Protein AF-A0A3B9X1A8-F1 (afdb_monomer_lite)

Structure (mmCIF, N/CA/C/O backbone):
data_AF-A0A3B9X1A8-F1
#
_entry.id   AF-A0A3B9X1A8-F1
#
loop_
_atom_site.group_PDB
_atom_site.id
_atom_site.type_symbol
_atom_site.label_atom_id
_atom_site.label_alt_id
_atom_site.label_comp_id
_atom_site.label_asym_id
_atom_site.label_entity_id
_atom_site.label_seq_id
_atom_site.pdbx_PDB_ins_code
_atom_site.Cartn_x
_atom_site.Cartn_y
_atom_site.Cartn_z
_atom_site.occupancy
_atom_site.B_iso_or_equiv
_atom_site.auth_seq_id
_atom_site.auth_comp_id
_atom_site.auth_asym_id
_atom_site.auth_atom_id
_atom_site.pdbx_PDB_model_num
ATOM 1 N N . ALA A 1 1 ? 22.011 3.623 -28.921 1.00 46.34 1 ALA A N 1
ATOM 2 C CA . ALA A 1 1 ? 22.257 4.107 -27.545 1.00 46.34 1 ALA A CA 1
ATOM 3 C C . ALA A 1 1 ? 21.838 5.571 -27.455 1.00 46.34 1 ALA A C 1
ATOM 5 O O . ALA A 1 1 ? 22.205 6.332 -28.345 1.00 46.34 1 ALA A O 1
ATOM 6 N N . LYS A 1 2 ? 21.038 5.969 -26.453 1.00 42.31 2 LYS A N 1
ATOM 7 C CA . LYS A 1 2 ? 20.736 7.394 -26.225 1.00 42.31 2 LYS A CA 1
ATOM 8 C C . LYS A 1 2 ? 22.044 8.111 -25.834 1.00 42.31 2 LYS A C 1
ATOM 10 O O . LYS A 1 2 ? 22.737 7.592 -24.961 1.00 42.31 2 LYS A O 1
ATOM 15 N N . PRO A 1 3 ? 22.391 9.246 -26.461 1.00 47.06 3 PRO A N 1
ATOM 16 C CA . PRO A 1 3 ? 23.734 9.830 -26.373 1.00 47.06 3 PRO A CA 1
ATOM 17 C C . PRO A 1 3 ? 24.143 10.367 -24.986 1.00 47.06 3 PRO A C 1
ATOM 19 O O . PRO A 1 3 ? 25.328 10.581 -24.771 1.00 47.06 3 PRO A O 1
ATOM 22 N N . ASP A 1 4 ? 23.217 10.491 -24.026 1.00 66.50 4 ASP A N 1
ATOM 23 C CA . ASP A 1 4 ? 23.469 11.138 -22.722 1.00 66.50 4 ASP A CA 1
ATOM 24 C C . ASP A 1 4 ? 23.331 10.221 -21.489 1.00 66.50 4 ASP A C 1
ATOM 26 O O . ASP A 1 4 ? 23.156 10.694 -20.363 1.00 66.50 4 ASP A O 1
ATOM 30 N N . HIS A 1 5 ? 23.389 8.895 -21.647 1.00 58.78 5 HIS A N 1
ATOM 31 C CA . HIS A 1 5 ? 23.247 7.998 -20.495 1.00 58.78 5 HIS A CA 1
ATOM 32 C C . HIS A 1 5 ? 24.537 7.929 -19.654 1.00 58.78 5 HIS A C 1
ATOM 34 O O . HIS A 1 5 ? 25.489 7.233 -20.011 1.00 58.78 5 HIS A O 1
ATOM 40 N N . LYS A 1 6 ? 24.558 8.604 -18.496 1.00 68.62 6 LYS A N 1
ATOM 41 C CA . LYS A 1 6 ? 25.627 8.456 -17.493 1.00 68.62 6 LYS A CA 1
ATOM 42 C C . LYS A 1 6 ? 25.427 7.171 -16.674 1.00 68.62 6 LYS A C 1
ATOM 44 O O . LYS A 1 6 ? 24.315 6.942 -16.200 1.00 68.62 6 LYS A O 1
ATOM 49 N N . PRO A 1 7 ? 26.464 6.332 -16.496 1.00 65.88 7 PRO A N 1
ATOM 50 C CA . PRO A 1 7 ? 26.371 5.150 -15.643 1.00 65.88 7 PRO A CA 1
ATOM 51 C C . PRO A 1 7 ? 26.196 5.543 -14.167 1.00 65.88 7 PRO A C 1
ATOM 53 O O . PRO A 1 7 ? 26.480 6.677 -13.777 1.00 65.88 7 PRO A O 1
ATOM 56 N N . LEU A 1 8 ? 25.744 4.588 -13.348 1.00 68.31 8 LEU A N 1
ATOM 57 C CA . LEU A 1 8 ? 25.664 4.756 -11.895 1.00 68.31 8 LEU A CA 1
ATOM 58 C C . LEU A 1 8 ? 27.052 5.080 -11.291 1.00 68.31 8 LEU A C 1
ATOM 60 O O . LEU A 1 8 ? 28.069 4.678 -11.867 1.00 68.31 8 LEU A O 1
ATOM 64 N N . PRO A 1 9 ? 27.108 5.776 -10.137 1.00 76.88 9 PRO A N 1
ATOM 65 C CA . PRO A 1 9 ? 28.340 5.981 -9.373 1.00 76.88 9 PRO A CA 1
ATOM 66 C C . PRO A 1 9 ? 29.104 4.676 -9.105 1.00 76.88 9 PRO A C 1
ATOM 68 O O . PRO A 1 9 ? 28.501 3.613 -8.971 1.00 76.88 9 PRO A O 1
ATOM 71 N N . ASP A 1 10 ? 30.434 4.748 -9.056 1.00 67.69 10 ASP A N 1
ATOM 72 C CA . ASP A 1 10 ? 31.325 3.577 -9.003 1.00 67.69 10 ASP A CA 1
ATOM 73 C C . ASP A 1 10 ? 31.106 2.689 -7.773 1.00 67.69 10 ASP A C 1
ATOM 75 O O . ASP A 1 10 ? 31.055 1.465 -7.878 1.00 67.69 10 ASP A O 1
ATOM 79 N N . ASP A 1 11 ? 30.905 3.324 -6.624 1.00 63.91 11 ASP A N 1
ATOM 80 C CA . ASP A 1 11 ? 30.577 2.702 -5.344 1.00 63.91 11 ASP A CA 1
ATOM 81 C C . ASP A 1 11 ? 29.246 1.945 -5.393 1.00 63.91 11 ASP A C 1
ATOM 83 O O . ASP A 1 11 ? 29.121 0.864 -4.824 1.00 63.91 11 ASP A O 1
ATOM 87 N N . ILE A 1 12 ? 28.271 2.476 -6.133 1.00 61.97 12 ILE A N 1
ATOM 88 C CA . ILE A 1 12 ? 26.981 1.828 -6.355 1.00 61.97 12 ILE A CA 1
ATOM 89 C C . ILE A 1 12 ? 27.120 0.683 -7.361 1.00 61.97 12 ILE A C 1
ATOM 91 O O . ILE A 1 12 ? 26.559 -0.384 -7.134 1.00 61.97 12 ILE A O 1
ATOM 95 N N . ARG A 1 13 ? 27.896 0.855 -8.442 1.00 64.12 13 ARG A N 1
ATOM 96 C CA . ARG A 1 13 ? 28.117 -0.180 -9.472 1.00 64.12 13 ARG A CA 1
ATOM 97 C C . ARG A 1 13 ? 28.725 -1.464 -8.911 1.00 64.12 13 ARG A C 1
ATOM 99 O O . ARG A 1 13 ? 28.342 -2.540 -9.355 1.00 64.12 13 ARG A O 1
ATOM 106 N N . GLN A 1 14 ? 29.617 -1.360 -7.928 1.00 65.12 14 GLN A N 1
ATOM 107 C CA . GLN A 1 14 ? 30.249 -2.518 -7.281 1.00 65.12 14 GLN A CA 1
ATOM 108 C C . GLN A 1 14 ? 29.278 -3.384 -6.455 1.00 65.12 14 GLN A C 1
ATOM 110 O O . GLN A 1 14 ? 29.630 -4.504 -6.097 1.00 65.12 14 GLN A O 1
ATOM 115 N N . LEU A 1 15 ? 28.066 -2.895 -6.157 1.00 62.00 15 LEU A N 1
ATOM 116 C CA . LEU A 1 15 ? 27.037 -3.636 -5.412 1.00 62.00 15 LEU A CA 1
ATOM 117 C C . LEU A 1 15 ? 26.181 -4.557 -6.299 1.00 62.00 15 LEU A C 1
ATOM 119 O O . LEU A 1 15 ? 25.337 -5.291 -5.786 1.00 62.00 15 LEU A O 1
ATOM 123 N N . PHE A 1 16 ? 26.368 -4.504 -7.618 1.00 64.56 16 PHE A N 1
ATOM 124 C CA . PHE A 1 16 ? 25.614 -5.272 -8.608 1.00 64.56 16 PHE A CA 1
ATOM 125 C C . PHE A 1 16 ? 26.476 -6.422 -9.169 1.00 64.56 16 PHE A C 1
ATOM 127 O O . PHE A 1 16 ? 27.682 -6.456 -8.915 1.00 64.56 16 PHE A O 1
ATOM 134 N N . PRO A 1 17 ? 25.893 -7.396 -9.901 1.00 67.69 17 PRO A N 1
ATOM 135 C CA . PRO A 1 17 ? 26.648 -8.417 -10.624 1.00 67.69 17 PRO A CA 1
ATOM 136 C C . PRO A 1 17 ? 27.801 -7.800 -11.422 1.00 67.69 17 PRO A C 1
ATOM 138 O O . PRO A 1 17 ? 27.749 -6.631 -11.805 1.00 67.69 17 PRO A O 1
ATOM 141 N N . SER A 1 18 ? 28.828 -8.598 -11.716 1.00 75.88 18 SER A N 1
ATOM 142 C CA . SER A 1 18 ? 30.088 -8.160 -12.342 1.00 75.88 18 SER A CA 1
ATOM 143 C C . SER A 1 18 ? 29.950 -7.501 -13.725 1.00 75.88 18 SER A C 1
ATOM 145 O O . SER A 1 18 ? 30.949 -7.104 -14.317 1.00 75.88 18 SER A O 1
ATOM 147 N N . GLU A 1 19 ? 28.736 -7.408 -14.261 1.00 81.88 19 GLU A N 1
ATOM 148 C CA . GLU A 1 19 ? 28.415 -6.916 -15.591 1.00 81.88 19 GLU A CA 1
ATOM 149 C C . GLU A 1 19 ? 26.968 -6.390 -15.651 1.00 81.88 19 GLU A C 1
ATOM 151 O O . GLU A 1 19 ? 26.077 -6.835 -14.922 1.00 81.88 19 GLU A O 1
ATOM 156 N N . PHE A 1 20 ? 26.748 -5.425 -16.544 1.00 84.88 20 PHE A N 1
ATOM 157 C CA . PHE A 1 20 ? 25.439 -4.873 -16.896 1.00 84.88 20 PHE A CA 1
ATOM 158 C C . PHE A 1 20 ? 25.106 -5.277 -18.335 1.00 84.88 20 PHE A C 1
ATOM 160 O O . PHE A 1 20 ? 26.008 -5.407 -19.164 1.00 84.88 20 PHE A O 1
ATOM 167 N N . GLU A 1 21 ? 23.824 -5.408 -18.650 1.00 87.44 21 GLU A N 1
ATOM 168 C CA . GLU A 1 21 ? 23.334 -5.628 -20.010 1.00 87.44 21 GLU A CA 1
ATOM 169 C C . GLU A 1 21 ? 22.407 -4.494 -20.448 1.00 87.44 21 GLU A C 1
ATOM 171 O O . GLU A 1 21 ? 21.803 -3.800 -19.627 1.00 87.44 21 GLU A O 1
ATOM 176 N N . LEU A 1 22 ? 22.355 -4.244 -21.756 1.00 89.06 22 LEU A N 1
ATOM 177 C CA . LEU A 1 22 ? 21.545 -3.173 -22.321 1.00 89.06 22 LEU A CA 1
ATOM 178 C C . LEU A 1 22 ? 20.151 -3.709 -22.660 1.00 89.06 22 LEU A C 1
ATOM 180 O O . LEU A 1 22 ? 20.018 -4.623 -23.467 1.00 89.06 22 LEU A O 1
ATOM 184 N N . THR A 1 23 ? 19.128 -3.085 -22.093 1.00 87.69 23 THR A N 1
ATOM 185 C CA . THR A 1 23 ? 17.712 -3.289 -22.423 1.00 87.69 23 THR A CA 1
ATOM 186 C C . THR A 1 23 ? 17.193 -2.116 -23.248 1.00 87.69 23 THR A C 1
ATOM 188 O O . THR A 1 23 ? 17.708 -0.995 -23.143 1.00 87.69 23 THR A O 1
ATOM 191 N N . GLU A 1 24 ? 16.179 -2.351 -24.080 1.00 89.56 24 GLU A N 1
ATOM 192 C CA . GLU A 1 24 ? 15.582 -1.292 -24.901 1.00 89.56 24 GLU A CA 1
ATOM 193 C C . GLU A 1 24 ? 14.818 -0.276 -24.039 1.00 89.56 24 GLU A C 1
ATOM 195 O O . GLU A 1 24 ? 14.842 0.929 -24.304 1.00 89.56 24 GLU A O 1
ATOM 200 N N . GLU A 1 25 ? 14.187 -0.759 -22.972 1.00 89.94 25 GLU A N 1
ATOM 201 C CA . GLU A 1 25 ? 13.266 -0.009 -22.127 1.00 89.94 25 GLU A CA 1
ATOM 202 C C . GLU A 1 25 ? 13.994 0.827 -21.070 1.00 89.94 25 GLU A C 1
ATOM 204 O O . GLU A 1 25 ? 13.663 1.998 -20.868 1.00 89.94 25 GLU A O 1
ATOM 209 N N . LEU A 1 26 ? 14.991 0.238 -20.399 1.00 88.44 26 LEU A N 1
ATOM 210 C CA . LEU A 1 26 ? 15.664 0.832 -19.237 1.00 88.44 26 LEU A CA 1
ATOM 211 C C . LEU A 1 26 ? 17.134 1.178 -19.484 1.00 88.44 26 LEU A C 1
ATOM 213 O O . LEU A 1 26 ? 17.759 1.824 -18.643 1.00 88.44 26 LEU A O 1
ATOM 217 N N . GLY A 1 27 ? 17.694 0.803 -20.635 1.00 89.44 27 GLY A N 1
ATOM 218 C CA . GLY A 1 27 ? 19.121 0.949 -20.885 1.00 89.44 27 GLY A CA 1
ATOM 219 C C . GLY A 1 27 ? 19.920 -0.059 -20.063 1.00 89.44 27 GLY A C 1
ATOM 220 O O . GLY A 1 27 ? 19.599 -1.244 -20.054 1.00 89.44 27 GLY A O 1
ATOM 221 N N . TRP A 1 28 ? 20.995 0.389 -19.416 1.00 85.94 28 TRP A N 1
ATOM 222 C CA . TRP A 1 28 ? 21.902 -0.504 -18.694 1.00 85.94 28 TRP A CA 1
ATOM 223 C C . TRP A 1 28 ? 21.282 -0.985 -17.383 1.00 85.94 28 TRP A C 1
ATOM 225 O O . TRP A 1 28 ? 21.134 -0.206 -16.441 1.00 85.94 28 TRP A O 1
ATOM 235 N N . VAL A 1 29 ? 20.982 -2.277 -17.308 1.00 88.75 29 VAL A N 1
ATOM 236 C CA . VAL A 1 29 ? 20.491 -2.947 -16.100 1.00 88.75 29 VAL A CA 1
ATOM 237 C C . VAL A 1 29 ? 21.501 -3.999 -15.637 1.00 88.75 29 VAL A C 1
ATOM 239 O O . VAL A 1 29 ? 22.299 -4.476 -16.446 1.00 88.75 29 VAL A O 1
ATOM 242 N N . PRO A 1 30 ? 21.530 -4.344 -14.340 1.00 88.56 30 PRO A N 1
ATOM 243 C CA . PRO A 1 30 ? 22.366 -5.435 -13.850 1.00 88.56 30 PRO A CA 1
ATOM 244 C C . PRO A 1 30 ? 22.086 -6.725 -14.630 1.00 88.56 30 PRO A C 1
ATOM 246 O O . PRO A 1 30 ? 20.922 -7.055 -14.847 1.00 88.56 30 PRO A O 1
ATOM 249 N N . LYS A 1 31 ? 23.121 -7.461 -15.052 1.00 87.31 31 LYS A N 1
ATOM 250 C CA . LYS A 1 31 ? 22.906 -8.675 -15.851 1.00 87.31 31 LYS A CA 1
ATOM 251 C C . LYS A 1 31 ? 22.020 -9.682 -15.118 1.00 87.31 31 LYS A C 1
ATOM 253 O O . LYS A 1 31 ? 22.226 -9.951 -13.931 1.00 87.31 31 LYS A O 1
ATOM 258 N N . GLY A 1 32 ? 21.059 -10.255 -15.841 1.00 87.38 32 GLY A N 1
ATOM 259 C CA . GLY A 1 32 ? 20.084 -11.195 -15.293 1.00 87.38 32 GLY A CA 1
ATOM 260 C C . GLY A 1 32 ? 18.928 -10.519 -14.554 1.00 87.38 32 GLY A C 1
ATOM 261 O O . GLY A 1 32 ? 18.157 -11.206 -13.885 1.00 87.38 32 GLY A O 1
ATOM 262 N N . TRP A 1 33 ? 18.813 -9.190 -14.629 1.00 91.25 33 TRP A N 1
ATOM 263 C CA . TRP A 1 33 ? 17.616 -8.469 -14.206 1.00 91.25 33 TRP A CA 1
ATOM 264 C C . TRP A 1 33 ? 16.745 -8.186 -15.424 1.00 91.25 33 TRP A C 1
ATOM 266 O O . TRP A 1 33 ? 17.220 -7.709 -16.450 1.00 91.25 33 TRP A O 1
ATOM 276 N N . GLU A 1 34 ? 15.452 -8.443 -15.290 1.00 91.00 34 GLU A N 1
ATOM 277 C CA . GLU A 1 34 ? 14.489 -8.275 -16.370 1.00 91.00 34 GLU A CA 1
ATOM 278 C C . GLU A 1 34 ? 13.831 -6.893 -16.293 1.00 91.00 34 GLU A C 1
ATOM 280 O O . GLU A 1 34 ? 13.382 -6.458 -15.229 1.00 91.00 34 GLU A O 1
ATOM 285 N N . ALA A 1 35 ? 13.751 -6.187 -17.423 1.00 93.62 35 ALA A N 1
ATOM 286 C CA . ALA A 1 35 ? 12.982 -4.954 -17.528 1.00 93.62 35 ALA A CA 1
ATOM 287 C C . ALA A 1 35 ? 11.488 -5.293 -17.636 1.00 93.62 35 ALA A C 1
ATOM 289 O O . ALA A 1 35 ? 10.994 -5.655 -18.700 1.00 93.62 35 ALA A O 1
ATOM 290 N N . MET A 1 36 ? 10.749 -5.157 -16.536 1.00 94.06 36 MET A N 1
ATOM 291 C CA . MET A 1 36 ? 9.328 -5.505 -16.491 1.00 94.06 36 MET A CA 1
ATOM 292 C C . MET A 1 36 ? 8.447 -4.276 -16.261 1.00 94.06 36 MET A C 1
ATOM 294 O O . MET A 1 36 ? 8.760 -3.452 -15.396 1.00 94.06 36 MET A O 1
ATOM 298 N N . PRO A 1 37 ? 7.301 -4.153 -16.952 1.00 96.31 37 PRO A N 1
ATOM 299 C CA . PRO A 1 37 ? 6.346 -3.097 -16.659 1.00 96.31 37 PRO A CA 1
ATOM 300 C C . PRO A 1 37 ? 5.655 -3.346 -15.311 1.00 96.31 37 PRO A C 1
ATOM 302 O O . PRO A 1 37 ? 5.383 -4.489 -14.924 1.00 96.31 37 PRO A O 1
ATOM 305 N N . VAL A 1 38 ? 5.321 -2.269 -14.596 1.00 96.25 38 VAL A N 1
ATOM 306 C CA . VAL A 1 38 ? 4.715 -2.327 -13.252 1.00 96.25 38 VAL A CA 1
ATOM 307 C C . VAL A 1 38 ? 3.441 -3.173 -13.216 1.00 96.25 38 VAL A C 1
ATOM 309 O O . VAL A 1 38 ? 3.237 -3.929 -12.267 1.00 96.25 38 VAL A O 1
ATOM 312 N N . SER A 1 39 ? 2.611 -3.124 -14.257 1.00 95.88 39 SER A N 1
ATOM 313 C CA . SER A 1 39 ? 1.391 -3.942 -14.363 1.00 95.88 39 SER A CA 1
ATOM 314 C C . SER A 1 39 ? 1.648 -5.461 -14.375 1.00 95.88 39 SER A C 1
ATOM 316 O O . SER A 1 39 ? 0.773 -6.261 -14.019 1.00 95.88 39 SER A O 1
ATOM 318 N N . LYS A 1 40 ? 2.854 -5.905 -14.756 1.00 94.56 40 LYS A N 1
ATOM 319 C CA . LYS A 1 40 ? 3.227 -7.328 -14.750 1.00 94.56 40 LYS A CA 1
ATOM 320 C C . LYS A 1 40 ? 3.660 -7.806 -13.371 1.00 94.56 40 LYS A C 1
ATOM 322 O O . LYS A 1 40 ? 3.315 -8.934 -13.025 1.00 94.56 40 LYS A O 1
ATOM 327 N N . ILE A 1 41 ? 4.274 -6.947 -12.562 1.00 93.75 41 ILE A N 1
ATOM 328 C CA . ILE A 1 41 ? 4.759 -7.280 -11.210 1.00 93.75 41 ILE A CA 1
ATOM 329 C C . ILE A 1 41 ? 3.788 -6.932 -10.078 1.00 93.75 41 ILE A C 1
ATOM 331 O O . ILE A 1 41 ? 3.852 -7.526 -9.006 1.00 93.75 41 ILE A O 1
ATOM 335 N N . ILE A 1 42 ? 2.866 -5.999 -10.302 1.00 96.62 42 ILE A N 1
ATOM 336 C CA . ILE A 1 42 ? 1.863 -5.565 -9.325 1.00 96.62 42 ILE A CA 1
ATOM 337 C C . ILE A 1 42 ? 0.488 -5.711 -9.969 1.00 96.62 42 ILE A C 1
ATOM 339 O O . ILE A 1 42 ? 0.306 -5.396 -11.144 1.00 96.62 42 ILE A O 1
ATOM 343 N N . ASP A 1 43 ? -0.488 -6.219 -9.220 1.00 97.38 43 ASP A N 1
ATOM 344 C CA . ASP A 1 43 ? -1.872 -6.260 -9.684 1.00 97.38 43 ASP A CA 1
ATOM 345 C C . ASP A 1 43 ? -2.537 -4.897 -9.442 1.00 97.38 43 ASP A C 1
ATOM 347 O O . ASP A 1 43 ? -2.590 -4.403 -8.310 1.00 97.38 43 ASP A O 1
ATOM 351 N N . ILE A 1 44 ? -2.997 -4.260 -10.520 1.00 98.06 44 ILE A N 1
ATOM 352 C CA . ILE A 1 44 ? -3.538 -2.901 -10.503 1.00 98.06 44 ILE A CA 1
ATOM 353 C C . ILE A 1 44 ? -5.060 -2.948 -10.609 1.00 98.06 44 ILE A C 1
ATOM 355 O O . ILE A 1 44 ? -5.625 -3.386 -11.607 1.00 98.06 44 ILE A O 1
ATOM 359 N N . ASN A 1 45 ? -5.725 -2.390 -9.601 1.00 97.88 45 ASN A N 1
ATOM 360 C CA . ASN A 1 45 ? -7.167 -2.462 -9.385 1.00 97.88 45 ASN A CA 1
ATOM 361 C C . ASN A 1 45 ? -7.691 -3.913 -9.441 1.00 97.88 45 ASN A C 1
ATOM 363 O O . ASN A 1 45 ? -8.588 -4.200 -10.244 1.00 97.88 45 ASN A O 1
ATOM 367 N N . PRO A 1 46 ? -7.160 -4.821 -8.593 1.00 96.94 46 PRO A N 1
ATOM 368 C CA . PRO A 1 46 ? -7.602 -6.210 -8.534 1.00 96.94 46 PRO A CA 1
ATOM 369 C C . PRO A 1 46 ? -9.114 -6.310 -8.327 1.00 96.94 46 PRO A C 1
ATOM 371 O O . PRO A 1 46 ? -9.744 -5.492 -7.645 1.00 96.94 46 PRO A O 1
ATOM 374 N N . LYS A 1 47 ? -9.718 -7.364 -8.879 1.00 95.81 47 LYS A N 1
ATOM 375 C CA . LYS A 1 47 ? -11.138 -7.643 -8.656 1.00 95.81 47 LYS A CA 1
ATOM 376 C C . LYS A 1 47 ? -11.356 -8.097 -7.214 1.00 95.81 47 LYS A C 1
ATOM 378 O O . LYS A 1 47 ? -10.748 -9.057 -6.756 1.00 95.81 47 LYS A O 1
ATOM 383 N N . VAL A 1 48 ? -12.290 -7.444 -6.527 1.00 96.75 48 VAL A N 1
ATOM 384 C CA . VAL A 1 48 ? -12.728 -7.817 -5.176 1.00 96.75 48 VAL A CA 1
ATOM 385 C C . VAL A 1 48 ? -14.250 -7.948 -5.159 1.00 96.75 48 VAL A C 1
ATOM 387 O O . VAL A 1 48 ? -14.982 -7.072 -5.642 1.00 96.75 48 VAL A O 1
ATOM 390 N N . SER A 1 49 ? -14.745 -9.056 -4.608 1.00 96.06 49 SER A N 1
ATOM 391 C CA . SER A 1 49 ? -16.181 -9.268 -4.442 1.00 96.06 49 SER A CA 1
ATOM 392 C C . SER A 1 49 ? -16.695 -8.455 -3.257 1.00 96.06 49 SER A C 1
ATOM 394 O O . SER A 1 49 ? -16.191 -8.572 -2.147 1.00 96.06 49 SER A O 1
ATOM 396 N N . LEU A 1 50 ? -17.687 -7.607 -3.518 1.00 96.81 50 LEU A N 1
ATOM 397 C CA . LEU A 1 50 ? -18.423 -6.855 -2.502 1.00 96.81 50 LEU A CA 1
ATOM 398 C C . LEU A 1 50 ? -19.767 -6.453 -3.130 1.00 96.81 50 LEU A C 1
ATOM 400 O O . LEU A 1 50 ? -19.764 -5.599 -4.032 1.00 96.81 50 LEU A O 1
ATOM 404 N N . PRO A 1 51 ? -20.876 -7.124 -2.773 1.00 97.00 51 PRO A N 1
ATOM 405 C CA . PRO A 1 51 ? -22.201 -6.827 -3.313 1.00 97.00 51 PRO A CA 1
ATOM 406 C C . PRO A 1 51 ? -22.705 -5.445 -2.885 1.00 97.00 51 PRO A C 1
ATOM 408 O O . PRO A 1 51 ? -22.382 -4.962 -1.800 1.00 97.00 51 PRO A O 1
ATOM 411 N N . LYS A 1 52 ? -23.510 -4.791 -3.734 1.00 97.06 52 LYS A N 1
ATOM 412 C CA . LYS A 1 52 ? -24.160 -3.517 -3.377 1.00 97.06 52 LYS A CA 1
ATOM 413 C C . LYS A 1 52 ? -25.061 -3.707 -2.153 1.00 97.06 52 LYS A C 1
ATOM 415 O O . LYS A 1 52 ? -25.724 -4.729 -2.031 1.00 97.06 52 LYS A O 1
ATOM 420 N N . GLY A 1 53 ? -25.085 -2.711 -1.273 1.00 97.19 53 GLY A N 1
ATOM 421 C CA . GLY A 1 53 ? -25.884 -2.716 -0.046 1.00 97.19 53 GLY A CA 1
ATOM 422 C C . GLY A 1 53 ? -25.221 -3.395 1.156 1.00 97.19 53 GLY A C 1
ATOM 423 O O . GLY A 1 53 ? -25.612 -3.107 2.281 1.00 97.19 53 GLY A O 1
ATOM 424 N N . VAL A 1 54 ? -24.187 -4.224 0.958 1.00 97.56 54 VAL A N 1
ATOM 425 C CA . VAL A 1 54 ? -23.445 -4.846 2.068 1.00 97.56 54 VAL A CA 1
ATOM 426 C C . VAL A 1 54 ? -22.698 -3.772 2.854 1.00 97.56 54 VAL A C 1
ATOM 428 O O . VAL A 1 54 ? -21.964 -2.974 2.267 1.00 97.56 54 VAL A O 1
ATOM 431 N N . VAL A 1 55 ? -22.890 -3.742 4.173 1.00 97.88 55 VAL A N 1
ATOM 432 C CA . VAL A 1 55 ? -22.140 -2.860 5.073 1.00 97.88 55 VAL A CA 1
ATOM 433 C C . VAL A 1 55 ? -20.706 -3.367 5.168 1.00 97.88 55 VAL A C 1
ATOM 435 O O . VAL A 1 55 ? -20.472 -4.533 5.471 1.00 97.88 55 VAL A O 1
ATOM 438 N N . ALA A 1 56 ? -19.754 -2.491 4.864 1.00 97.62 56 ALA A N 1
ATOM 439 C CA . ALA A 1 56 ? -18.332 -2.790 4.900 1.00 97.62 56 ALA A CA 1
ATOM 440 C C . ALA A 1 56 ? -17.538 -1.554 5.332 1.00 97.62 56 ALA A C 1
ATOM 442 O O . ALA A 1 56 ? -18.044 -0.426 5.315 1.00 97.62 56 ALA A O 1
ATOM 443 N N . LYS A 1 57 ? -16.271 -1.769 5.687 1.00 98.00 57 LYS A N 1
ATOM 444 C CA . LYS A 1 57 ? -15.342 -0.694 6.035 1.00 98.00 57 LYS A CA 1
ATOM 445 C C . LYS A 1 57 ? -15.060 0.191 4.817 1.00 98.00 57 LYS A C 1
ATOM 447 O O . LYS A 1 57 ? -14.752 -0.298 3.727 1.00 98.00 57 LYS A O 1
ATOM 452 N N . PHE A 1 58 ? -15.162 1.496 5.033 1.00 98.38 58 PHE A N 1
ATOM 453 C CA . PHE A 1 58 ? -15.054 2.550 4.040 1.00 98.38 58 PHE A CA 1
ATOM 454 C C . PHE A 1 58 ? -13.934 3.533 4.389 1.00 98.38 58 PHE A C 1
ATOM 456 O O . PHE A 1 58 ? -13.932 4.110 5.477 1.00 98.38 58 PHE A O 1
ATOM 463 N N . ALA A 1 59 ? -13.025 3.762 3.439 1.00 98.12 59 ALA A N 1
ATOM 464 C CA . ALA A 1 59 ? -11.981 4.782 3.522 1.00 98.12 59 ALA A CA 1
ATOM 465 C C . ALA A 1 59 ? -12.191 5.861 2.445 1.00 98.12 59 ALA A C 1
ATOM 467 O O . ALA A 1 59 ? -12.188 5.577 1.246 1.00 98.12 59 ALA A O 1
ATOM 468 N N . ASP A 1 60 ? -12.364 7.118 2.845 1.00 97.69 60 ASP A N 1
ATOM 469 C CA . ASP A 1 60 ? -12.460 8.237 1.905 1.00 97.69 60 ASP A CA 1
ATOM 470 C C . ASP A 1 60 ? -11.081 8.840 1.577 1.00 97.69 60 ASP A C 1
ATOM 472 O O . ASP A 1 60 ? -10.042 8.408 2.065 1.00 97.69 60 ASP A O 1
ATOM 476 N N . MET A 1 61 ? -11.038 9.877 0.739 1.00 97.25 61 MET A N 1
ATOM 477 C CA . MET A 1 61 ? -9.766 10.483 0.326 1.00 97.25 61 MET A CA 1
ATOM 478 C C . MET A 1 61 ? -9.015 11.214 1.462 1.00 97.25 61 MET A C 1
ATOM 480 O O . MET A 1 61 ? -7.811 11.462 1.332 1.00 97.25 61 MET A O 1
ATOM 484 N N . LYS A 1 62 ? -9.677 11.598 2.566 1.00 96.75 62 LYS A N 1
ATOM 485 C CA . LYS A 1 62 ? -8.975 12.173 3.735 1.00 96.75 62 LYS A CA 1
ATOM 486 C C . LYS A 1 62 ? -8.331 11.085 4.597 1.00 96.75 62 LYS A C 1
ATOM 488 O O . LYS A 1 62 ? -7.382 11.396 5.303 1.00 96.75 62 LYS A O 1
ATOM 493 N N . ALA A 1 63 ? -8.790 9.837 4.484 1.00 96.56 63 ALA A N 1
ATOM 494 C CA . ALA A 1 63 ? -8.223 8.695 5.191 1.00 96.56 63 ALA A CA 1
ATOM 495 C C . ALA A 1 63 ? -6.785 8.355 4.756 1.00 96.56 63 ALA A C 1
ATOM 497 O O . ALA A 1 63 ? -6.044 7.751 5.530 1.00 96.56 63 ALA A O 1
ATOM 498 N N . LEU A 1 64 ? -6.381 8.720 3.527 1.00 97.56 64 LEU A N 1
ATOM 499 C CA . LEU A 1 64 ? -5.020 8.476 3.043 1.00 97.56 64 LEU A CA 1
ATOM 500 C C . LEU A 1 64 ? -4.038 9.545 3.540 1.00 97.56 64 LEU A C 1
ATOM 502 O O . LEU A 1 64 ? -4.241 10.736 3.264 1.00 97.56 64 LEU A O 1
ATOM 506 N N . PRO A 1 65 ? -2.929 9.139 4.179 1.00 95.88 65 PRO A N 1
ATOM 507 C CA . PRO A 1 65 ? -1.943 10.071 4.691 1.00 95.88 65 PRO A CA 1
ATOM 508 C C . PRO A 1 65 ? -0.941 10.512 3.614 1.00 95.88 65 PRO A C 1
ATOM 510 O O . PRO A 1 65 ? -0.676 9.811 2.632 1.00 95.88 65 PRO A O 1
ATOM 513 N N . THR A 1 66 ? -0.322 11.670 3.832 1.00 94.44 66 THR A N 1
ATOM 514 C CA . THR A 1 66 ? 0.834 12.156 3.056 1.00 94.44 66 THR A CA 1
ATOM 515 C C . THR A 1 66 ? 2.169 11.722 3.672 1.00 94.44 66 THR A C 1
ATOM 517 O O . THR A 1 66 ? 3.171 11.638 2.968 1.00 94.44 66 THR A O 1
ATOM 520 N N . THR A 1 67 ? 2.177 11.377 4.964 1.00 90.75 67 THR A N 1
ATOM 521 C CA . THR A 1 67 ? 3.331 10.871 5.722 1.00 90.75 67 THR A CA 1
ATOM 522 C C . THR A 1 67 ? 2.972 9.571 6.447 1.00 90.75 67 THR A C 1
ATOM 524 O O . THR A 1 67 ? 1.863 9.409 6.944 1.00 90.75 67 THR A O 1
ATOM 527 N N . GLY A 1 68 ? 3.888 8.597 6.492 1.00 91.50 68 GLY A N 1
ATOM 528 C CA . GLY A 1 68 ? 3.559 7.243 6.973 1.00 91.50 68 GLY A CA 1
ATOM 529 C C . GLY A 1 68 ? 2.491 6.552 6.105 1.00 91.50 68 GLY A C 1
ATOM 530 O O . GLY A 1 68 ? 2.089 7.102 5.095 1.00 91.50 68 GLY A O 1
ATOM 531 N N . TYR A 1 69 ? 2.032 5.342 6.411 1.00 94.44 69 TYR A N 1
ATOM 532 C CA . TYR A 1 69 ? 1.116 4.595 5.515 1.00 94.44 69 TYR A CA 1
ATOM 533 C C . TYR A 1 69 ? -0.213 4.214 6.173 1.00 94.44 69 TYR A C 1
ATOM 535 O O . TYR A 1 69 ? -1.037 3.530 5.578 1.00 94.44 69 TYR A O 1
ATOM 543 N N . SER A 1 70 ? -0.421 4.677 7.397 1.00 92.25 70 SER A N 1
ATOM 544 C CA . SER A 1 70 ? -1.578 4.373 8.224 1.00 92.25 70 SER A CA 1
ATOM 545 C C . SER A 1 70 ? -2.847 5.023 7.681 1.00 92.25 70 SER A C 1
ATOM 547 O O . SER A 1 70 ? -2.954 6.249 7.679 1.00 92.25 70 SER A O 1
ATOM 549 N N . VAL A 1 71 ? -3.824 4.215 7.271 1.00 93.81 71 VAL A N 1
ATOM 550 C CA . VAL A 1 71 ? -5.161 4.711 6.922 1.00 93.81 71 VAL A CA 1
ATOM 551 C C . VAL A 1 71 ? -5.955 4.956 8.207 1.00 93.81 71 VAL A C 1
ATOM 553 O O . VAL A 1 71 ? -5.996 4.100 9.091 1.00 93.81 71 VAL A O 1
ATOM 556 N N . THR A 1 72 ? -6.578 6.127 8.328 1.00 90.50 72 THR A N 1
ATOM 557 C CA . THR A 1 72 ? -7.324 6.541 9.532 1.00 90.50 72 THR A CA 1
ATOM 558 C C . THR A 1 72 ? -8.729 7.029 9.183 1.00 90.50 72 THR A C 1
ATOM 560 O O . THR A 1 72 ? -9.048 7.251 8.020 1.00 90.50 72 THR A O 1
ATOM 563 N N . GLY A 1 73 ? -9.609 7.172 10.181 1.00 90.50 73 GLY A N 1
ATOM 564 C CA . GLY A 1 73 ? -10.977 7.660 9.949 1.00 90.50 73 GLY A CA 1
ATOM 565 C C . GLY A 1 73 ? -11.847 6.714 9.112 1.00 90.50 73 GLY A C 1
ATOM 566 O O . GLY A 1 73 ? -12.765 7.168 8.430 1.00 90.50 73 GLY A O 1
ATOM 567 N N . VAL A 1 74 ? -11.543 5.414 9.147 1.00 95.00 74 VAL A N 1
ATOM 568 C CA . VAL A 1 74 ? -12.344 4.364 8.509 1.00 95.00 74 VAL A CA 1
ATOM 569 C C . VAL A 1 74 ? -13.684 4.249 9.230 1.00 95.00 74 VAL A C 1
ATOM 571 O O . VAL A 1 74 ? -13.728 4.191 10.457 1.00 95.00 74 VAL A O 1
ATOM 574 N N . ILE A 1 75 ? -14.770 4.197 8.464 1.00 95.62 75 ILE A N 1
ATOM 575 C CA . ILE A 1 75 ? -16.139 4.040 8.976 1.00 95.62 75 ILE A CA 1
ATOM 576 C C . ILE A 1 75 ? -16.797 2.807 8.364 1.00 95.62 75 ILE A C 1
ATOM 578 O O . ILE A 1 75 ? -16.291 2.260 7.391 1.00 95.62 75 ILE A O 1
ATOM 582 N N . GLU A 1 76 ? -17.955 2.399 8.868 1.00 97.12 76 GLU A N 1
ATOM 583 C CA . GLU A 1 76 ? -18.786 1.393 8.205 1.00 97.12 76 GLU A CA 1
ATOM 584 C C . GLU A 1 76 ? -19.882 2.059 7.375 1.00 97.12 76 GLU A C 1
ATOM 586 O O . GLU A 1 76 ? -20.535 3.010 7.809 1.00 97.12 76 GLU A O 1
ATOM 591 N N . LYS A 1 77 ? -20.070 1.581 6.143 1.00 96.69 77 LYS A N 1
ATOM 592 C CA . LYS A 1 77 ? -21.088 2.098 5.227 1.00 96.69 77 LYS A CA 1
ATOM 593 C C . LYS A 1 77 ? -21.547 1.007 4.265 1.00 96.69 77 LYS A C 1
ATOM 595 O O . LYS A 1 77 ? -20.755 0.169 3.843 1.00 96.69 77 LYS A O 1
ATOM 600 N N . ALA A 1 78 ? -22.817 1.047 3.864 1.00 98.00 78 ALA A N 1
ATOM 601 C CA . ALA A 1 78 ? -23.329 0.198 2.791 1.00 98.00 78 ALA A CA 1
ATOM 602 C C . ALA A 1 78 ? -22.610 0.486 1.458 1.00 98.00 78 ALA A C 1
ATOM 604 O O . ALA A 1 78 ? -22.547 1.634 0.992 1.00 98.00 78 ALA A O 1
ATOM 605 N N . TYR A 1 79 ? -22.086 -0.563 0.823 1.00 98.12 79 TYR A N 1
ATOM 606 C CA . TYR A 1 79 ? -21.384 -0.448 -0.447 1.00 98.12 79 TYR A CA 1
ATOM 607 C C . TYR A 1 79 ? -22.313 0.086 -1.540 1.00 98.12 79 TYR A C 1
ATOM 609 O O . TYR A 1 79 ? -23.330 -0.519 -1.882 1.00 98.12 79 TYR A O 1
ATOM 617 N N . SER A 1 80 ? -21.934 1.226 -2.114 1.00 96.31 80 SER A N 1
ATOM 618 C CA . SER A 1 80 ? -22.703 1.945 -3.143 1.00 96.31 80 SER A CA 1
ATOM 619 C C . SER A 1 80 ? -21.876 2.274 -4.392 1.00 96.31 80 SER A C 1
ATOM 621 O O . SER A 1 80 ? -22.395 2.857 -5.340 1.00 96.31 80 SER A O 1
ATOM 623 N N . GLY A 1 81 ? -20.608 1.860 -4.430 1.00 95.38 81 GLY A N 1
ATOM 624 C CA . GLY A 1 81 ? -19.640 2.214 -5.467 1.00 95.38 81 GLY A CA 1
ATOM 625 C C . GLY A 1 81 ? -18.311 2.648 -4.852 1.00 95.38 81 GLY A C 1
ATOM 626 O O . GLY A 1 81 ? -18.232 2.874 -3.647 1.00 95.38 81 GLY A O 1
ATOM 627 N N . GLY A 1 82 ? -17.263 2.732 -5.673 1.00 96.94 82 GLY A N 1
ATOM 628 C CA . GLY A 1 82 ? -15.908 3.043 -5.209 1.00 96.94 82 GLY A CA 1
ATOM 629 C C . GLY A 1 82 ? -14.897 1.938 -5.483 1.00 96.94 82 GLY A C 1
ATOM 630 O O . GLY A 1 82 ? -15.267 0.829 -5.886 1.00 96.94 82 GLY A O 1
ATOM 631 N N . ALA A 1 83 ? -13.621 2.265 -5.269 1.00 98.06 83 ALA A N 1
ATOM 632 C CA . ALA A 1 83 ? -12.538 1.295 -5.347 1.00 98.06 83 ALA A CA 1
ATOM 633 C C . ALA A 1 83 ? -12.696 0.266 -4.228 1.00 98.06 83 ALA A C 1
ATOM 635 O O . ALA A 1 83 ? -13.046 0.623 -3.105 1.00 98.06 83 ALA A O 1
ATOM 636 N N . LYS A 1 84 ? -12.446 -1.003 -4.538 1.00 98.38 84 LYS A N 1
ATOM 637 C CA . LYS A 1 84 ? -12.489 -2.095 -3.568 1.00 98.38 84 LYS A CA 1
ATOM 638 C C . LYS A 1 84 ? -11.075 -2.550 -3.257 1.00 98.38 84 LYS A C 1
ATOM 640 O O . LYS A 1 84 ? -10.187 -2.429 -4.103 1.00 98.38 84 LYS A O 1
ATOM 645 N N . PHE A 1 85 ? -10.889 -3.068 -2.057 1.00 98.19 85 PHE A N 1
ATOM 646 C CA . PHE A 1 85 ? -9.589 -3.506 -1.575 1.00 98.19 85 PHE A CA 1
ATOM 647 C C . PHE A 1 85 ? -9.740 -4.583 -0.501 1.00 98.19 85 PHE A C 1
ATOM 649 O O . PHE A 1 85 ? -10.822 -4.794 0.048 1.00 98.19 85 PHE A O 1
ATOM 656 N N . GLN A 1 86 ? -8.646 -5.277 -0.225 1.00 96.88 86 GLN A N 1
ATOM 657 C CA . GLN A 1 86 ? -8.500 -6.268 0.837 1.00 96.88 86 GLN A CA 1
ATOM 658 C C . GLN A 1 86 ? -7.279 -5.924 1.691 1.00 96.88 86 GLN A C 1
ATOM 660 O O . GLN A 1 86 ? -6.508 -5.018 1.368 1.00 96.88 86 GLN A O 1
ATOM 665 N N . ASN A 1 87 ? -7.123 -6.640 2.801 1.00 94.25 87 ASN A N 1
ATOM 666 C CA . ASN A 1 87 ? -5.985 -6.457 3.689 1.00 94.25 87 ASN A CA 1
ATOM 667 C C . ASN A 1 87 ? -4.657 -6.681 2.938 1.00 94.25 87 ASN A C 1
ATOM 669 O O . ASN A 1 87 ? -4.529 -7.626 2.161 1.00 94.25 87 ASN A O 1
ATOM 673 N N . GLY A 1 88 ? -3.674 -5.813 3.169 1.00 92.81 88 GLY A N 1
ATOM 674 C CA . GLY A 1 88 ? -2.370 -5.820 2.503 1.00 92.81 88 GLY A CA 1
ATOM 675 C C . GLY A 1 88 ? -2.298 -5.045 1.182 1.00 92.81 88 GLY A C 1
ATOM 676 O O . GLY A 1 88 ? -1.195 -4.892 0.652 1.00 92.81 88 GLY A O 1
ATOM 677 N N . ASP A 1 89 ? -3.417 -4.530 0.663 1.00 97.69 89 ASP A N 1
ATOM 678 C CA . ASP A 1 89 ? -3.407 -3.656 -0.515 1.00 97.69 89 ASP A CA 1
ATOM 679 C C . ASP A 1 89 ? -2.796 -2.285 -0.195 1.00 97.69 89 ASP A C 1
ATOM 681 O O . ASP A 1 89 ? -2.952 -1.748 0.904 1.00 97.69 89 ASP A O 1
ATOM 685 N N . VAL A 1 90 ? -2.152 -1.679 -1.191 1.00 98.31 90 VAL A N 1
ATOM 686 C CA . VAL A 1 90 ? -1.710 -0.282 -1.153 1.00 98.31 90 VAL A CA 1
ATOM 687 C C . VAL A 1 90 ? -2.701 0.570 -1.941 1.00 98.31 90 VAL A C 1
ATOM 689 O O . VAL A 1 90 ? -2.996 0.294 -3.101 1.00 98.31 90 VAL A O 1
ATOM 692 N N . LEU A 1 91 ? -3.222 1.620 -1.319 1.00 98.75 91 LEU A N 1
ATOM 693 C CA . LEU A 1 91 ? -4.116 2.593 -1.932 1.00 98.75 91 LEU A CA 1
ATOM 694 C C . LEU A 1 91 ? -3.311 3.820 -2.346 1.00 98.75 91 LEU A C 1
ATOM 696 O O . LEU A 1 91 ? -2.763 4.513 -1.489 1.00 98.75 91 LEU A O 1
ATOM 700 N N . LEU A 1 92 ? -3.280 4.109 -3.643 1.00 98.62 92 LEU A N 1
ATOM 701 C CA . LEU A 1 92 ? -2.671 5.307 -4.217 1.00 98.62 92 LEU A CA 1
ATOM 702 C C . LEU A 1 92 ? -3.764 6.275 -4.685 1.00 98.62 92 LEU A C 1
ATOM 704 O O . LEU A 1 92 ? -4.740 5.869 -5.320 1.00 98.62 92 LEU A O 1
ATOM 708 N N . ALA A 1 93 ? -3.615 7.568 -4.404 1.00 98.31 93 ALA A N 1
ATOM 709 C CA . ALA A 1 93 ? -4.531 8.570 -4.938 1.00 98.31 93 ALA A CA 1
ATOM 710 C C . ALA A 1 93 ? -4.392 8.714 -6.466 1.00 98.31 93 ALA A C 1
ATOM 712 O O . ALA A 1 93 ? -3.299 8.889 -6.988 1.00 98.31 93 ALA A O 1
ATOM 713 N N . ARG A 1 94 ? -5.515 8.706 -7.189 1.00 98.00 94 ARG A N 1
ATOM 714 C CA . ARG A 1 94 ? -5.580 8.849 -8.655 1.00 98.00 94 ARG A CA 1
ATOM 715 C C . ARG A 1 94 ? -5.562 10.300 -9.138 1.00 98.00 94 ARG A C 1
ATOM 717 O O . ARG A 1 94 ? -5.242 10.554 -10.294 1.00 98.00 94 ARG A O 1
ATOM 724 N N . ILE A 1 95 ? -5.993 11.230 -8.290 1.00 97.56 95 ILE A N 1
ATOM 725 C CA . ILE A 1 95 ? -6.435 12.575 -8.682 1.00 97.56 95 ILE A CA 1
ATOM 726 C C . ILE A 1 95 ? -5.530 13.680 -8.122 1.00 97.56 95 ILE A C 1
ATOM 728 O O . ILE A 1 95 ? -5.000 13.549 -7.016 1.00 97.56 95 ILE A O 1
ATOM 732 N N . THR A 1 96 ? -5.394 14.788 -8.848 1.00 95.38 96 THR A N 1
ATOM 733 C CA . THR A 1 96 ? -4.760 16.032 -8.367 1.00 95.38 96 THR A CA 1
ATOM 734 C C . THR A 1 96 ? -5.600 16.714 -7.271 1.00 95.38 96 THR A C 1
ATOM 736 O O . THR A 1 96 ? -6.830 16.656 -7.324 1.00 95.38 96 THR A O 1
ATOM 739 N N . PRO A 1 97 ? -4.983 17.350 -6.253 1.00 94.88 97 PRO A N 1
ATOM 740 C CA . PRO A 1 97 ? -3.554 17.335 -5.909 1.00 94.88 97 PRO A CA 1
ATOM 741 C C . PRO A 1 97 ? -3.179 16.153 -4.998 1.00 94.88 97 PRO A C 1
ATOM 743 O O . PRO A 1 97 ? -2.095 16.098 -4.427 1.00 94.88 97 PRO A O 1
ATOM 746 N N . CYS A 1 98 ? -4.077 15.187 -4.790 1.00 97.44 98 CYS A N 1
ATOM 747 C CA . CYS A 1 98 ? -3.848 14.099 -3.839 1.00 97.44 98 CYS A CA 1
ATOM 748 C C . CYS A 1 98 ? -2.658 13.212 -4.243 1.00 97.44 98 CYS A C 1
ATOM 750 O O . CYS A 1 98 ? -1.848 12.870 -3.379 1.00 97.44 98 CYS A O 1
ATOM 752 N N . LEU A 1 99 ? -2.505 12.898 -5.536 1.00 96.81 99 LEU A N 1
ATOM 753 C CA . LEU A 1 99 ? -1.313 12.203 -6.033 1.00 96.81 99 LEU A CA 1
ATOM 754 C C . LEU A 1 99 ? -0.048 13.060 -5.883 1.00 96.81 99 LEU A C 1
ATOM 756 O O . LEU A 1 99 ? 0.988 12.536 -5.484 1.00 96.81 99 LEU A O 1
ATOM 760 N N . GLU A 1 100 ? -0.120 14.363 -6.169 1.00 95.25 100 GLU A N 1
ATOM 761 C CA . GLU A 1 100 ? 0.988 15.336 -6.051 1.00 95.25 100 GLU A CA 1
ATOM 762 C C . GLU A 1 100 ? 1.464 15.519 -4.604 1.00 95.25 100 GLU A C 1
ATOM 764 O O . GLU A 1 100 ? 2.644 15.754 -4.351 1.00 95.25 100 GLU A O 1
ATOM 769 N N . ASN A 1 101 ? 0.576 15.283 -3.644 1.00 95.75 101 ASN A N 1
ATOM 770 C CA . ASN A 1 101 ? 0.896 15.275 -2.219 1.00 95.75 101 ASN A CA 1
ATOM 771 C C . ASN A 1 101 ? 1.347 13.896 -1.706 1.00 95.75 101 ASN A C 1
ATOM 773 O O . ASN A 1 101 ? 1.671 13.750 -0.530 1.00 95.75 101 ASN A O 1
ATOM 777 N N . GLY A 1 102 ? 1.357 12.868 -2.560 1.00 96.25 102 GLY A N 1
ATOM 778 C CA . GLY A 1 102 ? 1.834 11.527 -2.213 1.00 96.25 102 GLY A CA 1
ATOM 779 C C . GLY A 1 102 ? 0.881 10.744 -1.319 1.00 96.25 102 GLY A C 1
ATOM 780 O O . GLY A 1 102 ? 1.329 9.856 -0.582 1.00 96.25 102 GLY A O 1
ATOM 781 N N . LYS A 1 103 ? -0.423 11.059 -1.375 1.00 98.06 103 LYS A N 1
ATOM 782 C CA . LYS A 1 103 ? -1.442 10.344 -0.604 1.00 98.06 103 LYS A CA 1
ATOM 783 C C . LYS A 1 103 ? -1.435 8.863 -0.954 1.00 98.06 103 LYS A C 1
ATOM 785 O O . LYS A 1 103 ? -1.831 8.470 -2.051 1.00 98.06 103 LYS A O 1
ATOM 790 N N . THR A 1 104 ? -0.970 8.079 0.011 1.00 98.31 104 THR A N 1
ATOM 791 C CA . THR A 1 104 ? -0.741 6.641 -0.109 1.00 98.31 104 THR A CA 1
ATOM 792 C C . THR A 1 104 ? -1.012 6.001 1.241 1.00 98.31 104 THR A C 1
ATOM 794 O O . THR A 1 104 ? -0.518 6.497 2.253 1.00 98.31 104 THR A O 1
ATOM 797 N N . GLY A 1 105 ? -1.760 4.905 1.275 1.00 97.38 105 GLY A N 1
ATOM 798 C CA . GLY A 1 105 ? -2.026 4.167 2.508 1.00 97.38 105 GLY A CA 1
ATOM 799 C C . GLY A 1 105 ? -1.981 2.663 2.297 1.00 97.38 105 GLY A C 1
ATOM 800 O O . GLY A 1 105 ? -2.228 2.188 1.194 1.00 97.38 105 GLY A O 1
ATOM 801 N N . ILE A 1 106 ? -1.662 1.920 3.349 1.00 96.38 106 ILE A N 1
ATOM 802 C CA . ILE A 1 106 ? -1.741 0.459 3.378 1.00 96.38 106 ILE A CA 1
ATOM 803 C C . ILE A 1 106 ? -3.044 0.075 4.070 1.00 96.38 106 ILE A C 1
ATOM 805 O O . ILE A 1 106 ? -3.390 0.617 5.119 1.00 96.38 106 ILE A O 1
ATOM 809 N N . VAL A 1 107 ? -3.769 -0.869 3.480 1.00 95.75 107 VAL A N 1
ATOM 810 C CA . VAL A 1 107 ? -4.960 -1.453 4.088 1.00 95.75 107 VAL A CA 1
ATOM 811 C C . VAL A 1 107 ? -4.514 -2.481 5.121 1.00 95.75 107 VAL A C 1
ATOM 813 O O . VAL A 1 107 ? -4.167 -3.601 4.769 1.00 95.75 107 VAL A O 1
ATOM 816 N N . ASP A 1 108 ? -4.508 -2.093 6.392 1.00 90.06 108 ASP A N 1
ATOM 817 C CA . ASP A 1 108 ? -4.137 -2.945 7.534 1.00 90.06 108 ASP A CA 1
ATOM 818 C C . ASP A 1 108 ? -5.208 -2.938 8.649 1.00 90.06 108 ASP A C 1
ATOM 820 O O . ASP A 1 108 ? -4.943 -3.273 9.804 1.00 90.06 108 ASP A O 1
ATOM 824 N N . PHE A 1 109 ? -6.421 -2.496 8.306 1.00 88.38 109 PHE A N 1
ATOM 825 C CA . PHE A 1 109 ? -7.557 -2.311 9.217 1.00 88.38 109 PHE A CA 1
ATOM 826 C C . PHE A 1 109 ? -8.727 -3.272 8.934 1.00 88.38 109 PHE A C 1
ATOM 828 O O . PHE A 1 109 ? -9.776 -3.181 9.580 1.00 88.38 109 PHE A O 1
ATOM 835 N N . LEU A 1 110 ? -8.589 -4.163 7.948 1.00 90.25 110 LEU A N 1
ATOM 836 C CA . LEU A 1 110 ? -9.561 -5.214 7.630 1.00 90.25 110 LEU A CA 1
ATOM 837 C C . LEU A 1 110 ? -9.165 -6.512 8.339 1.00 90.25 110 LEU A C 1
ATOM 839 O O . LEU A 1 110 ? -7.977 -6.773 8.508 1.00 90.25 110 LEU A O 1
ATOM 843 N N . ASN A 1 111 ? -10.143 -7.332 8.729 1.00 80.62 111 ASN A N 1
ATOM 844 C CA . ASN A 1 111 ? -9.861 -8.614 9.372 1.00 80.62 111 ASN A CA 1
ATOM 845 C C . ASN A 1 111 ? -9.894 -9.752 8.349 1.00 80.62 111 ASN A C 1
ATOM 847 O O . ASN A 1 111 ? -10.805 -9.828 7.523 1.00 80.62 111 ASN A O 1
ATOM 851 N N . GLY A 1 112 ? -8.944 -10.686 8.435 1.00 77.31 112 GLY A N 1
ATOM 852 C CA . GLY A 1 112 ? -8.950 -11.889 7.597 1.00 77.31 112 GLY A CA 1
ATOM 853 C C . GLY A 1 112 ? -9.087 -11.571 6.105 1.00 77.31 112 GLY A C 1
ATOM 854 O O . GLY A 1 112 ? -8.300 -10.809 5.549 1.00 77.31 112 GLY A O 1
ATOM 855 N N . ASN A 1 113 ? -10.111 -12.149 5.473 1.00 82.19 113 ASN A N 1
ATOM 856 C CA . ASN A 1 113 ? -10.404 -11.972 4.047 1.00 82.19 113 ASN A CA 1
ATOM 857 C C . ASN A 1 113 ? -11.543 -10.968 3.782 1.00 82.19 113 ASN A C 1
ATOM 859 O O . ASN A 1 113 ? -12.139 -10.996 2.701 1.00 82.19 113 ASN A O 1
ATOM 863 N N . GLU A 1 114 ? -11.869 -10.102 4.750 1.00 92.00 114 GLU A N 1
ATOM 864 C CA . GLU A 1 114 ? -12.854 -9.031 4.569 1.00 92.00 114 GLU A CA 1
ATOM 865 C C . GLU A 1 114 ? -12.501 -8.151 3.360 1.00 92.00 114 GLU A C 1
ATOM 867 O O . GLU A 1 114 ? -11.339 -7.831 3.094 1.00 92.00 114 GLU A O 1
ATOM 872 N N . ALA A 1 115 ? -13.535 -7.729 2.634 1.00 97.06 115 ALA A N 1
ATOM 873 C CA . ALA A 1 115 ? -13.423 -6.716 1.599 1.00 97.06 115 ALA A CA 1
ATOM 874 C C . ALA A 1 115 ? -13.820 -5.351 2.167 1.00 97.06 115 ALA A C 1
ATOM 876 O O . ALA A 1 115 ? -14.843 -5.214 2.838 1.00 97.06 115 ALA A O 1
ATOM 877 N N . GLY A 1 116 ? -13.029 -4.334 1.847 1.00 98.00 116 GLY A N 1
ATOM 878 C CA . GLY A 1 116 ? -13.355 -2.937 2.087 1.00 98.00 116 GLY A CA 1
ATOM 879 C C . GLY A 1 116 ? -13.566 -2.188 0.778 1.00 98.00 116 GLY A C 1
ATOM 880 O O . GLY A 1 116 ? -13.319 -2.701 -0.321 1.00 98.00 116 GLY A O 1
ATOM 881 N N . PHE A 1 117 ? -14.028 -0.950 0.895 1.00 98.62 117 PHE A N 1
ATOM 882 C CA . PHE A 1 117 ? -14.134 -0.049 -0.244 1.00 98.62 117 PHE A CA 1
ATOM 883 C C . PHE A 1 117 ? -13.777 1.383 0.129 1.00 98.62 117 PHE A C 1
ATOM 885 O O . PHE A 1 117 ? -13.620 1.733 1.294 1.00 98.62 117 PHE A O 1
ATOM 892 N N . GLY A 1 118 ? -13.617 2.237 -0.868 1.00 97.94 118 GLY A N 1
ATOM 893 C CA . GLY A 1 118 ? -13.232 3.614 -0.632 1.00 97.94 118 GLY A CA 1
ATOM 894 C C . GLY A 1 118 ? -13.590 4.544 -1.767 1.00 97.94 118 GLY A C 1
ATOM 895 O O . GLY A 1 118 ? -14.433 4.237 -2.610 1.00 97.94 118 GLY A O 1
ATOM 896 N N . SER A 1 119 ? -12.943 5.703 -1.777 1.00 98.06 119 SER A N 1
ATOM 897 C CA . SER A 1 119 ? -13.089 6.685 -2.849 1.00 98.06 119 SER A CA 1
ATOM 898 C C . SER A 1 119 ? -12.971 6.042 -4.240 1.00 98.06 119 SER A C 1
ATOM 900 O O . SER A 1 119 ? -12.147 5.157 -4.472 1.00 98.06 119 SER A O 1
ATOM 902 N N . THR A 1 120 ? -13.753 6.525 -5.210 1.00 96.69 120 THR A N 1
ATOM 903 C CA . THR A 1 120 ? -13.565 6.179 -6.634 1.00 96.69 120 THR A CA 1
ATOM 904 C C . THR A 1 120 ? -12.223 6.672 -7.176 1.00 96.69 120 THR A C 1
ATOM 906 O O . THR A 1 120 ? -11.784 6.238 -8.235 1.00 96.69 120 THR A O 1
ATOM 909 N N . GLU A 1 121 ? -11.581 7.591 -6.456 1.00 97.75 121 GLU A N 1
ATOM 910 C CA . GLU A 1 121 ? -10.303 8.205 -6.809 1.00 97.75 121 GLU A CA 1
ATOM 911 C C . GLU A 1 121 ? -9.101 7.437 -6.238 1.00 97.75 121 GLU A C 1
ATOM 913 O O . GLU A 1 121 ? -8.004 7.986 -6.162 1.00 97.75 121 GLU A O 1
ATOM 918 N N . PHE A 1 122 ? -9.284 6.188 -5.807 1.00 98.56 122 PHE A N 1
ATOM 919 C CA . PHE A 1 122 ? -8.176 5.304 -5.459 1.00 98.56 122 PHE A CA 1
ATOM 920 C C . PHE A 1 122 ? -7.745 4.442 -6.645 1.00 98.56 122 PHE A C 1
ATOM 922 O O . PHE A 1 122 ? -8.528 4.087 -7.531 1.00 98.56 122 PHE A O 1
ATOM 929 N N . ILE A 1 123 ? -6.465 4.105 -6.644 1.00 98.69 123 ILE A N 1
ATOM 930 C CA . ILE A 1 123 ? -5.878 3.005 -7.393 1.00 98.69 123 ILE A CA 1
ATOM 931 C C . ILE A 1 123 ? -5.461 1.982 -6.345 1.00 98.69 123 ILE A C 1
ATOM 933 O O . ILE A 1 123 ? -4.661 2.296 -5.464 1.00 98.69 123 ILE A O 1
ATOM 937 N N . THR A 1 124 ? -6.040 0.788 -6.411 1.00 98.69 124 THR A N 1
ATOM 938 C CA . THR A 1 124 ? -5.680 -0.313 -5.512 1.00 98.69 124 THR A CA 1
ATOM 939 C C . THR A 1 124 ? -4.502 -1.060 -6.128 1.00 98.69 124 THR A C 1
ATOM 941 O O . THR A 1 124 ? -4.594 -1.491 -7.273 1.00 98.69 124 THR A O 1
ATOM 944 N N . MET A 1 125 ? -3.399 -1.209 -5.404 1.00 98.56 125 MET A N 1
ATOM 945 C CA . MET A 1 125 ? -2.193 -1.907 -5.851 1.00 98.56 125 MET A CA 1
ATOM 946 C C . MET A 1 125 ? -1.955 -3.110 -4.940 1.00 98.56 125 MET A C 1
ATOM 948 O O . MET A 1 125 ? -1.804 -2.948 -3.728 1.00 98.56 125 MET A O 1
ATOM 952 N N . ARG A 1 126 ? -1.930 -4.313 -5.514 1.00 97.69 126 ARG A N 1
ATOM 953 C CA . ARG A 1 126 ? -1.815 -5.570 -4.769 1.00 97.69 126 ARG A CA 1
ATOM 954 C C . ARG A 1 126 ? -0.577 -6.346 -5.172 1.00 97.69 126 ARG A C 1
ATOM 956 O O . ARG A 1 126 ? -0.195 -6.377 -6.342 1.00 97.69 126 ARG A O 1
ATOM 963 N N . LYS A 1 127 ? 0.028 -7.004 -4.186 1.00 94.25 127 LYS A N 1
ATOM 964 C CA . LYS A 1 127 ? 1.179 -7.867 -4.418 1.00 94.25 127 LYS A CA 1
ATOM 965 C C . LYS A 1 127 ? 0.889 -9.063 -5.318 1.00 94.25 127 LYS A C 1
ATOM 967 O O . LYS A 1 127 ? -0.166 -9.684 -5.215 1.00 94.25 127 LYS A O 1
ATOM 972 N N . LYS A 1 128 ? 1.885 -9.398 -6.138 1.00 90.88 128 LYS A N 1
ATOM 973 C CA . LYS A 1 128 ? 2.074 -10.717 -6.757 1.00 90.88 128 LYS A CA 1
ATOM 974 C C . LYS A 1 128 ? 3.197 -11.449 -6.016 1.00 90.88 128 LYS A C 1
ATOM 976 O O . LYS A 1 128 ? 3.885 -10.835 -5.208 1.00 90.88 128 LYS A O 1
ATOM 981 N N . GLU A 1 129 ? 3.353 -12.746 -6.264 1.00 78.38 129 GLU A N 1
ATOM 982 C CA . GLU A 1 129 ? 4.131 -13.664 -5.411 1.00 78.38 129 GLU A CA 1
ATOM 983 C C . GLU A 1 129 ? 5.535 -13.166 -5.024 1.00 78.38 129 GLU A C 1
ATOM 985 O O . GLU A 1 129 ? 5.888 -13.233 -3.850 1.00 78.38 129 GLU A O 1
ATOM 990 N N . SER A 1 130 ? 6.299 -12.593 -5.956 1.00 79.06 130 SER A N 1
ATOM 991 C CA . SER A 1 130 ? 7.688 -12.171 -5.718 1.00 79.06 130 SER A CA 1
ATOM 992 C C . SER A 1 130 ? 7.853 -10.779 -5.088 1.00 79.06 130 SER A C 1
ATOM 994 O O . SER A 1 130 ? 8.952 -10.424 -4.660 1.00 79.06 130 SER A O 1
ATOM 996 N N . ILE A 1 131 ? 6.790 -9.971 -5.004 1.00 89.88 131 ILE A N 1
ATOM 997 C CA . ILE A 1 131 ? 6.859 -8.566 -4.574 1.00 89.88 131 ILE A CA 1
ATOM 998 C C . ILE A 1 131 ? 6.013 -8.353 -3.328 1.00 89.88 131 ILE A C 1
ATOM 1000 O O . ILE A 1 131 ? 4.803 -8.509 -3.359 1.00 89.88 131 ILE A O 1
ATOM 1004 N N . GLU A 1 132 ? 6.613 -7.916 -2.226 1.00 91.50 132 GLU A N 1
ATOM 1005 C CA . GLU A 1 132 ? 5.874 -7.682 -0.981 1.00 91.50 132 GLU A CA 1
ATOM 1006 C C . GLU A 1 132 ? 5.232 -6.286 -0.901 1.00 91.50 132 GLU A C 1
ATOM 1008 O O . GLU A 1 132 ? 5.661 -5.332 -1.552 1.00 91.50 132 GLU A O 1
ATOM 1013 N N . THR A 1 133 ? 4.198 -6.141 -0.063 1.00 93.44 133 THR A N 1
ATOM 1014 C CA . THR A 1 133 ? 3.438 -4.883 0.107 1.00 93.44 133 THR A CA 1
ATOM 1015 C C . THR A 1 133 ? 4.336 -3.688 0.448 1.00 93.44 133 THR A C 1
ATOM 1017 O O . THR A 1 133 ? 4.076 -2.574 -0.005 1.00 93.44 133 THR A O 1
ATOM 1020 N N . SER A 1 134 ? 5.416 -3.904 1.209 1.00 92.56 134 SER A N 1
ATOM 1021 C CA . SER A 1 134 ? 6.382 -2.855 1.560 1.00 92.56 134 SER A CA 1
ATOM 1022 C C . SER A 1 134 ? 7.069 -2.255 0.332 1.00 92.56 134 SER A C 1
ATOM 1024 O O . SER A 1 134 ? 7.241 -1.040 0.258 1.00 92.56 134 SER A O 1
ATOM 1026 N N . PHE A 1 135 ? 7.406 -3.084 -0.659 1.00 94.50 135 PHE A N 1
ATOM 1027 C CA . PHE A 1 135 ? 7.979 -2.634 -1.926 1.00 94.50 135 PHE A CA 1
ATOM 1028 C C . PHE A 1 135 ? 6.993 -1.750 -2.686 1.00 94.50 135 PHE A C 1
ATOM 1030 O O . PHE A 1 135 ? 7.345 -0.655 -3.115 1.00 94.50 135 PHE A O 1
ATOM 1037 N N . ILE A 1 136 ? 5.737 -2.192 -2.783 1.00 96.81 136 ILE A N 1
ATOM 1038 C CA . ILE A 1 136 ? 4.663 -1.455 -3.462 1.00 96.81 136 ILE A CA 1
ATOM 1039 C C . ILE A 1 136 ? 4.427 -0.104 -2.787 1.00 96.81 136 ILE A C 1
ATOM 1041 O O . ILE A 1 136 ? 4.292 0.908 -3.469 1.00 96.81 136 ILE A O 1
ATOM 1045 N N . ALA A 1 137 ? 4.411 -0.070 -1.454 1.00 96.12 137 ALA A N 1
ATOM 1046 C CA . ALA A 1 137 ? 4.230 1.158 -0.690 1.00 96.12 137 ALA A CA 1
ATOM 1047 C C . ALA A 1 137 ? 5.379 2.154 -0.915 1.00 96.12 137 ALA A C 1
ATOM 1049 O O . ALA A 1 137 ? 5.124 3.343 -1.113 1.00 96.12 137 ALA A O 1
ATOM 1050 N N . CYS A 1 138 ? 6.627 1.671 -0.942 1.00 95.38 138 CYS A N 1
ATOM 1051 C CA . CYS A 1 138 ? 7.791 2.485 -1.290 1.00 95.38 138 CYS A CA 1
ATOM 1052 C C . CYS A 1 138 ? 7.706 3.006 -2.731 1.00 95.38 138 CYS A C 1
ATOM 1054 O O . CYS A 1 138 ? 7.860 4.206 -2.945 1.00 95.38 138 CYS A O 1
ATOM 1056 N N . LEU A 1 139 ? 7.395 2.139 -3.700 1.00 96.38 139 LEU A N 1
ATOM 1057 C CA . LEU A 1 139 ? 7.252 2.512 -5.109 1.00 96.38 139 LEU A CA 1
ATOM 1058 C C . LEU A 1 139 ? 6.155 3.562 -5.313 1.00 96.38 139 LEU A C 1
ATOM 1060 O O . LEU A 1 139 ? 6.370 4.558 -5.992 1.00 96.38 139 LEU A O 1
ATOM 1064 N N . ALA A 1 140 ? 4.997 3.389 -4.674 1.00 97.38 140 ALA A N 1
ATOM 1065 C CA . ALA A 1 140 ? 3.875 4.322 -4.759 1.00 97.38 140 ALA A CA 1
ATOM 1066 C C . ALA A 1 140 ? 4.235 5.746 -4.293 1.00 97.38 140 ALA A C 1
ATOM 1068 O O . ALA A 1 140 ? 3.587 6.712 -4.702 1.00 97.38 140 ALA A O 1
ATOM 1069 N N . ARG A 1 141 ? 5.281 5.890 -3.467 1.00 95.62 141 ARG A N 1
ATOM 1070 C CA . ARG A 1 141 ? 5.822 7.182 -3.027 1.00 95.62 141 ARG A CA 1
ATOM 1071 C C . ARG A 1 141 ? 7.117 7.610 -3.696 1.00 95.62 141 ARG A C 1
ATOM 1073 O O . ARG A 1 141 ? 7.516 8.757 -3.484 1.00 95.62 141 ARG A O 1
ATOM 1080 N N . ASP A 1 142 ? 7.723 6.756 -4.510 1.00 96.31 142 ASP A N 1
ATOM 1081 C CA . ASP A 1 142 ? 8.913 7.108 -5.269 1.00 96.31 142 ASP A CA 1
ATOM 1082 C C . ASP A 1 142 ? 8.643 8.323 -6.170 1.00 96.31 142 ASP A C 1
ATOM 1084 O O . ASP A 1 142 ? 7.585 8.459 -6.796 1.00 96.31 142 ASP A O 1
ATOM 1088 N N . ALA A 1 143 ? 9.609 9.239 -6.211 1.00 95.75 143 ALA A N 1
ATOM 1089 C CA . ALA A 1 143 ? 9.460 10.503 -6.915 1.00 95.75 143 ALA A CA 1
ATOM 1090 C C . ALA A 1 143 ? 9.361 10.302 -8.434 1.00 95.75 143 ALA A C 1
ATOM 1092 O O . ALA A 1 143 ? 8.562 10.980 -9.085 1.00 95.75 143 ALA A O 1
ATOM 1093 N N . ASN A 1 144 ? 10.127 9.363 -8.998 1.00 96.31 144 ASN A N 1
ATOM 1094 C CA . ASN A 1 144 ? 10.121 9.094 -10.433 1.00 96.31 144 ASN A CA 1
ATOM 1095 C C . ASN A 1 144 ? 8.832 8.385 -10.847 1.00 96.31 144 ASN A C 1
ATOM 1097 O O . ASN A 1 144 ? 8.205 8.788 -11.828 1.00 96.31 144 ASN A O 1
ATOM 1101 N N . PHE A 1 145 ? 8.392 7.393 -10.071 1.00 97.75 145 PHE A N 1
ATOM 1102 C CA . PHE A 1 145 ? 7.123 6.708 -10.306 1.00 97.75 145 PHE A CA 1
ATOM 1103 C C . PHE A 1 145 ? 5.933 7.670 -10.234 1.00 97.75 145 PHE A C 1
ATOM 1105 O O . PHE A 1 145 ? 5.090 7.707 -11.135 1.00 97.75 145 PHE A O 1
ATOM 1112 N N . ARG A 1 146 ? 5.877 8.519 -9.201 1.00 97.44 146 ARG A N 1
ATOM 1113 C CA . ARG A 1 146 ? 4.810 9.520 -9.071 1.00 97.44 146 ARG A CA 1
ATOM 1114 C C . ARG A 1 146 ? 4.855 10.553 -10.185 1.00 97.44 146 ARG A C 1
ATOM 1116 O O . ARG A 1 146 ? 3.801 10.906 -10.708 1.00 97.44 146 ARG A O 1
ATOM 1123 N N . LYS A 1 147 ? 6.045 11.013 -10.582 1.00 97.75 147 LYS A N 1
ATOM 1124 C CA . LYS A 1 147 ? 6.214 11.925 -11.721 1.00 97.75 147 LYS A CA 1
ATOM 1125 C C . LYS A 1 147 ? 5.675 11.318 -13.011 1.00 97.75 147 LYS A C 1
ATOM 1127 O O . LYS A 1 147 ? 4.919 11.989 -13.709 1.00 97.75 147 LYS A O 1
ATOM 1132 N N . HIS A 1 148 ? 5.989 10.056 -13.283 1.00 97.75 148 HIS A N 1
ATOM 1133 C CA . HIS A 1 148 ? 5.443 9.333 -14.431 1.00 97.75 148 HIS A CA 1
ATOM 1134 C C . HIS A 1 148 ? 3.914 9.232 -14.376 1.00 97.75 148 HIS A C 1
ATOM 1136 O O . HIS A 1 148 ? 3.229 9.539 -15.350 1.00 97.75 148 HIS A O 1
ATOM 1142 N N . CYS A 1 149 ? 3.352 8.891 -13.213 1.00 97.94 149 CYS A N 1
ATOM 1143 C CA . CYS A 1 149 ? 1.901 8.858 -13.031 1.00 97.94 149 CYS A CA 1
ATOM 1144 C C . CYS A 1 149 ? 1.263 10.237 -13.282 1.00 97.94 149 CYS A C 1
ATOM 1146 O O . CYS A 1 149 ? 0.251 10.318 -13.978 1.00 97.94 149 CYS A O 1
ATOM 1148 N N . MET A 1 150 ? 1.864 11.322 -12.776 1.00 97.00 150 MET A N 1
ATOM 1149 C CA . MET A 1 150 ? 1.404 12.700 -13.007 1.00 97.00 150 MET A CA 1
ATOM 1150 C C . MET A 1 150 ? 1.430 13.077 -14.494 1.00 97.00 150 MET A C 1
ATOM 1152 O O . MET A 1 150 ? 0.486 13.687 -14.986 1.00 97.00 150 MET A O 1
ATOM 1156 N N . GLN A 1 151 ? 2.459 12.658 -15.235 1.00 96.69 151 GLN A N 1
ATOM 1157 C CA . GLN A 1 151 ? 2.566 12.904 -16.680 1.00 96.69 151 GLN A CA 1
ATOM 1158 C C . GLN A 1 151 ? 1.475 12.200 -17.498 1.00 96.69 151 GLN A C 1
ATOM 1160 O O . GLN A 1 151 ? 1.145 12.652 -18.590 1.00 96.69 151 GLN A O 1
ATOM 1165 N N . SER A 1 152 ? 0.887 11.123 -16.972 1.00 97.06 152 SER A N 1
ATOM 1166 C CA . SER A 1 152 ? -0.226 10.417 -17.621 1.00 97.06 152 SER A CA 1
ATOM 1167 C C . SER A 1 152 ? -1.602 11.039 -17.370 1.00 97.06 152 SER A C 1
ATOM 1169 O O . SER A 1 152 ? -2.607 10.545 -17.885 1.00 97.06 152 SER A O 1
ATOM 1171 N N . MET A 1 153 ? -1.687 12.061 -16.514 1.00 95.69 153 MET A N 1
ATOM 1172 C CA . MET A 1 153 ? -2.973 12.554 -16.052 1.00 95.69 153 MET A CA 1
ATOM 1173 C C . MET A 1 153 ? -3.745 13.300 -17.141 1.00 95.69 153 MET A C 1
ATOM 1175 O O . MET A 1 153 ? -3.213 14.156 -17.842 1.00 95.69 153 MET A O 1
ATOM 1179 N N . VAL A 1 154 ? -5.050 13.042 -17.210 1.00 95.12 154 VAL A N 1
ATOM 1180 C CA . VAL A 1 154 ? -5.979 13.733 -18.120 1.00 95.12 154 VAL A CA 1
ATOM 1181 C C . VAL A 1 154 ? -7.154 14.326 -17.348 1.00 95.12 154 VAL A C 1
ATOM 1183 O O . VAL A 1 154 ? -7.517 13.840 -16.273 1.00 95.12 154 VAL A O 1
ATOM 1186 N N . GLY A 1 155 ? -7.765 15.375 -17.895 1.00 93.25 155 GLY A N 1
ATOM 1187 C CA . GLY A 1 155 ? -8.899 16.080 -17.293 1.00 93.25 155 GLY A CA 1
ATOM 1188 C C . GLY A 1 155 ? -8.713 17.595 -17.295 1.00 93.25 155 GLY A C 1
ATOM 1189 O O . GLY A 1 155 ? -7.711 18.111 -17.783 1.00 93.25 155 GLY A O 1
ATOM 1190 N N . SER A 1 156 ? -9.695 18.310 -16.749 1.00 87.25 156 SER A N 1
ATOM 1191 C CA . SER A 1 156 ? -9.648 19.765 -16.591 1.00 87.25 156 SER A CA 1
ATOM 1192 C C . SER A 1 156 ? -8.633 20.190 -15.524 1.00 87.25 156 SER A C 1
ATOM 1194 O O . SER A 1 156 ? -8.345 19.427 -14.597 1.00 87.25 156 SER A O 1
ATOM 1196 N N . SER A 1 157 ? -8.144 21.431 -15.617 1.00 82.31 157 SER A N 1
ATOM 1197 C CA . SER A 1 157 ? -7.245 22.031 -14.619 1.00 82.31 157 SER A CA 1
ATOM 1198 C C . SER A 1 157 ? -7.776 21.834 -13.190 1.00 82.31 157 SER A C 1
ATOM 1200 O O . SER A 1 157 ? -8.971 21.993 -12.936 1.00 82.31 157 SER A O 1
ATOM 1202 N N . GLY A 1 158 ? -6.904 21.402 -12.273 1.00 83.44 158 GLY A N 1
ATOM 1203 C CA . GLY A 1 158 ? -7.242 21.093 -10.877 1.00 83.44 158 GLY A CA 1
ATOM 1204 C C . GLY A 1 158 ? -7.984 19.769 -10.645 1.00 83.44 158 GLY A C 1
ATOM 1205 O O . GLY A 1 158 ? -8.176 19.378 -9.495 1.00 83.44 158 GLY A O 1
ATOM 1206 N N . ARG A 1 159 ? -8.389 19.046 -11.701 1.00 92.88 159 ARG A N 1
ATOM 1207 C CA . ARG A 1 159 ? -9.082 17.753 -11.586 1.00 92.88 159 ARG A CA 1
ATOM 1208 C C . ARG A 1 159 ? -8.616 16.733 -12.624 1.00 92.88 159 ARG A C 1
ATOM 1210 O O . ARG A 1 159 ? -9.423 16.133 -13.340 1.00 92.88 159 ARG A O 1
ATOM 1217 N N . GLN A 1 160 ? -7.309 16.512 -12.672 1.00 96.88 160 GLN A N 1
ATOM 1218 C CA . GLN A 1 160 ? -6.699 15.532 -13.565 1.00 96.88 160 GLN A CA 1
ATOM 1219 C C . GLN A 1 160 ? -6.532 14.173 -12.874 1.00 96.88 160 GLN A C 1
ATOM 1221 O O . GLN A 1 160 ? -6.411 14.099 -11.648 1.00 96.88 160 GLN A O 1
ATOM 1226 N N . ARG A 1 161 ? -6.586 13.088 -13.655 1.00 97.50 161 ARG A N 1
ATOM 1227 C CA . ARG A 1 161 ? -6.560 11.704 -13.159 1.00 97.50 161 ARG A CA 1
ATOM 1228 C C . ARG A 1 161 ? -5.589 10.832 -13.925 1.00 97.50 161 ARG A C 1
ATOM 1230 O O . ARG A 1 161 ? -5.625 10.82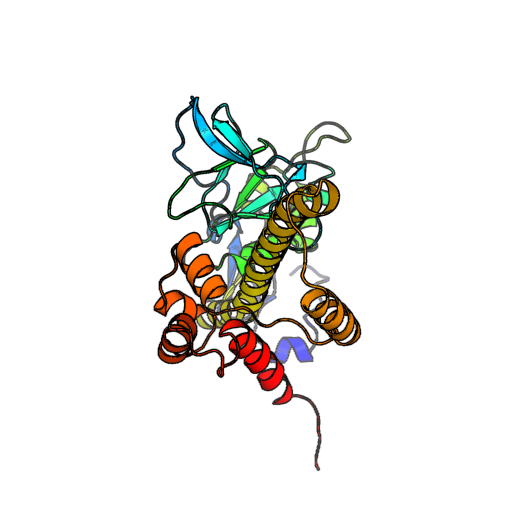3 -15.156 1.00 97.50 161 ARG A O 1
ATOM 1237 N N . VAL A 1 162 ? -4.820 10.039 -13.183 1.00 97.88 162 VAL A N 1
ATOM 1238 C CA . VAL A 1 162 ? -3.936 9.000 -13.729 1.00 97.88 162 VAL A CA 1
ATOM 1239 C C . VAL A 1 162 ? -4.737 8.031 -14.590 1.00 97.88 162 VAL A C 1
ATOM 1241 O O . VAL A 1 162 ? -5.826 7.596 -14.199 1.00 97.88 162 VAL A O 1
ATOM 1244 N N . GLN A 1 163 ? -4.184 7.688 -15.750 1.00 96.81 163 GLN A N 1
ATOM 1245 C CA . GLN A 1 163 ? -4.717 6.654 -16.630 1.00 96.81 163 GLN A CA 1
ATOM 1246 C C . GLN A 1 163 ? -4.023 5.326 -16.344 1.00 96.81 163 GLN A C 1
ATOM 1248 O O . GLN A 1 163 ? -2.799 5.277 -16.312 1.00 96.81 163 GLN A O 1
ATOM 1253 N N . ASN A 1 164 ? -4.781 4.234 -16.191 1.00 95.06 164 ASN A N 1
ATOM 1254 C CA . ASN A 1 164 ? -4.205 2.925 -15.845 1.00 95.06 164 ASN A CA 1
ATOM 1255 C C . ASN A 1 164 ? -3.122 2.452 -16.834 1.00 95.06 164 ASN A C 1
ATOM 1257 O O . ASN A 1 164 ? -2.189 1.774 -16.420 1.00 95.06 164 ASN A O 1
ATOM 1261 N N . ALA A 1 165 ? -3.201 2.853 -18.106 1.00 96.75 165 ALA A N 1
ATOM 1262 C CA . ALA A 1 165 ? -2.191 2.529 -19.115 1.00 96.75 165 ALA A CA 1
ATOM 1263 C C . ALA A 1 165 ? -0.774 3.022 -18.749 1.00 96.75 165 ALA A C 1
ATOM 1265 O O . ALA A 1 165 ? 0.211 2.504 -19.267 1.00 96.75 165 ALA A O 1
ATOM 1266 N N . CYS A 1 166 ? -0.629 3.990 -17.831 1.00 97.31 166 CYS A N 1
ATOM 1267 C CA . CYS A 1 166 ? 0.691 4.439 -17.390 1.00 97.31 166 CYS A CA 1
ATOM 1268 C C . CYS A 1 166 ? 1.486 3.336 -16.676 1.00 97.31 166 CYS A C 1
ATOM 1270 O O . CYS A 1 166 ? 2.714 3.373 -16.708 1.00 97.31 166 CYS A O 1
ATOM 1272 N N . PHE A 1 167 ? 0.814 2.362 -16.050 1.00 97.88 167 PHE A N 1
ATOM 1273 C CA . PHE A 1 167 ? 1.468 1.259 -15.338 1.00 97.88 167 PHE A CA 1
ATOM 1274 C C . PHE A 1 167 ? 2.056 0.208 -16.288 1.00 97.88 167 PHE A C 1
ATOM 1276 O O . PHE A 1 167 ? 3.000 -0.479 -15.909 1.00 97.88 167 PHE A O 1
ATOM 1283 N N . ASP A 1 168 ? 1.547 0.118 -17.520 1.00 97.56 168 ASP A N 1
ATOM 1284 C CA . ASP A 1 168 ? 2.147 -0.682 -18.596 1.00 97.56 168 ASP A CA 1
ATOM 1285 C C . ASP A 1 168 ? 3.368 0.016 -19.220 1.00 97.56 168 ASP A C 1
ATOM 1287 O O . ASP A 1 168 ? 4.220 -0.628 -19.822 1.00 97.56 168 ASP A O 1
ATOM 1291 N N . ALA A 1 169 ? 3.462 1.340 -19.063 1.00 96.44 169 ALA A N 1
ATOM 1292 C CA . ALA A 1 169 ? 4.525 2.169 -19.629 1.00 96.44 169 ALA A CA 1
ATOM 1293 C C . ALA A 1 169 ? 5.654 2.504 -18.637 1.00 96.44 169 ALA A C 1
ATOM 1295 O O . ALA A 1 169 ? 6.632 3.139 -19.027 1.00 96.44 169 ALA A O 1
ATOM 1296 N N . TYR A 1 170 ? 5.525 2.126 -17.360 1.00 97.00 170 TYR A N 1
ATOM 1297 C CA . TYR A 1 170 ? 6.587 2.299 -16.367 1.00 97.00 170 TYR A CA 1
ATOM 1298 C C . TYR A 1 170 ? 7.315 0.978 -16.152 1.00 97.00 170 TYR A C 1
ATOM 1300 O O . TYR A 1 170 ? 6.765 0.061 -15.538 1.00 97.00 170 TYR A O 1
ATOM 1308 N N . TYR A 1 171 ? 8.544 0.894 -16.651 1.00 95.69 171 TYR A N 1
ATOM 1309 C CA . TYR A 1 171 ? 9.390 -0.286 -16.526 1.00 95.69 171 TYR A CA 1
ATOM 1310 C C . TYR A 1 171 ? 10.269 -0.191 -15.286 1.00 95.69 171 TYR A C 1
ATOM 1312 O O . TYR A 1 171 ? 10.715 0.890 -14.901 1.00 95.69 171 TYR A O 1
ATOM 1320 N N . MET A 1 172 ? 10.519 -1.338 -14.668 1.00 92.94 172 MET A N 1
ATOM 1321 C CA . MET A 1 172 ? 11.407 -1.484 -13.525 1.00 92.94 172 MET A CA 1
ATOM 1322 C C . MET A 1 172 ? 12.370 -2.643 -13.764 1.00 92.94 172 MET A C 1
ATOM 1324 O O . MET A 1 172 ? 11.955 -3.656 -14.330 1.00 92.94 172 MET A O 1
ATOM 1328 N N . PRO A 1 173 ? 13.634 -2.521 -13.333 1.00 92.00 173 PRO A N 1
ATOM 1329 C CA . PRO A 1 173 ? 14.562 -3.632 -13.386 1.00 92.00 173 PRO A CA 1
ATOM 1330 C C . PRO A 1 173 ? 14.241 -4.566 -12.215 1.00 92.00 173 PRO A C 1
ATOM 1332 O O . PRO A 1 173 ? 14.316 -4.169 -11.049 1.00 92.00 173 PRO A O 1
ATOM 1335 N N . ILE A 1 174 ? 13.849 -5.798 -12.522 1.00 91.25 174 ILE A N 1
ATOM 1336 C CA . ILE A 1 174 ? 13.461 -6.805 -11.536 1.00 91.25 174 ILE A CA 1
ATOM 1337 C C . ILE A 1 174 ? 14.551 -7.870 -11.468 1.00 91.25 174 ILE A C 1
ATOM 1339 O O . ILE A 1 174 ? 14.897 -8.439 -12.502 1.00 91.25 174 ILE A O 1
ATOM 1343 N N . PRO A 1 175 ? 15.111 -8.156 -10.279 1.00 89.19 175 PRO A N 1
ATOM 1344 C CA . PRO A 1 175 ? 16.103 -9.212 -10.137 1.00 89.19 175 PRO A CA 1
ATOM 1345 C C . PRO A 1 175 ? 15.557 -10.558 -10.620 1.00 89.19 175 PRO A C 1
ATOM 1347 O O . PRO A 1 175 ? 14.476 -10.961 -10.198 1.00 89.19 175 PRO A O 1
ATOM 1350 N N . GLY A 1 176 ? 16.329 -11.291 -11.428 1.00 82.00 176 GLY A N 1
ATOM 1351 C CA . GLY A 1 176 ? 15.970 -12.657 -11.833 1.00 82.00 176 GLY A CA 1
ATOM 1352 C C . GLY A 1 176 ? 16.001 -13.678 -10.686 1.00 82.00 176 GLY A C 1
ATOM 1353 O O . GLY A 1 176 ? 15.454 -14.768 -10.817 1.00 82.00 176 GLY A O 1
ATOM 1354 N N . SER A 1 177 ? 16.619 -13.332 -9.550 1.00 81.31 177 SER A N 1
ATOM 1355 C CA . SER A 1 177 ? 16.584 -14.117 -8.310 1.00 81.31 177 SER A CA 1
ATOM 1356 C C . SER A 1 177 ? 15.686 -13.452 -7.268 1.00 81.31 177 SER A C 1
ATOM 1358 O O . SER A 1 177 ? 15.844 -12.269 -6.956 1.00 81.31 177 SER A O 1
ATOM 1360 N N . GLU A 1 178 ? 14.801 -14.236 -6.649 1.00 82.50 178 GLU A N 1
ATOM 1361 C CA . GLU A 1 178 ? 13.940 -13.771 -5.555 1.00 82.50 178 GLU A CA 1
ATOM 1362 C C . GLU A 1 178 ? 14.723 -13.381 -4.293 1.00 82.50 178 GLU A C 1
ATOM 1364 O O . GLU A 1 178 ? 14.192 -12.677 -3.436 1.00 82.50 178 GLU A O 1
ATOM 1369 N N . GLU A 1 179 ? 15.986 -13.794 -4.155 1.00 81.44 179 GLU A N 1
ATOM 1370 C CA . GLU A 1 179 ? 16.789 -13.546 -2.952 1.00 81.44 179 GLU A CA 1
ATOM 1371 C C . GLU A 1 179 ? 16.910 -12.059 -2.619 1.00 81.44 179 GLU A C 1
ATOM 1373 O O . GLU A 1 179 ? 16.725 -11.668 -1.465 1.00 81.44 179 GLU A O 1
ATOM 1378 N N . ILE A 1 180 ? 17.155 -11.216 -3.626 1.00 84.38 180 ILE A N 1
ATOM 1379 C CA . ILE A 1 180 ? 17.302 -9.766 -3.443 1.00 84.38 180 ILE A CA 1
ATOM 1380 C C . ILE A 1 180 ? 15.973 -9.143 -3.001 1.00 84.38 180 ILE A C 1
ATOM 1382 O O . ILE A 1 180 ? 15.945 -8.314 -2.089 1.00 84.38 180 ILE A O 1
ATOM 1386 N N . LEU A 1 181 ? 14.859 -9.577 -3.596 1.00 86.25 181 LEU A N 1
ATOM 1387 C CA . LEU A 1 181 ? 13.518 -9.120 -3.225 1.00 86.25 181 LEU A CA 1
ATOM 1388 C C . LEU A 1 181 ? 13.150 -9.577 -1.806 1.00 86.25 181 LEU A C 1
ATOM 1390 O O . LEU A 1 181 ? 12.604 -8.794 -1.025 1.00 86.25 181 LEU A O 1
ATOM 1394 N N . MET A 1 182 ? 13.520 -10.803 -1.427 1.00 82.50 182 MET A N 1
ATOM 1395 C CA . MET A 1 182 ? 13.360 -11.313 -0.064 1.00 82.50 182 MET A CA 1
ATOM 1396 C C . MET A 1 182 ? 14.208 -10.534 0.947 1.00 82.50 182 MET A C 1
ATOM 1398 O O . MET A 1 182 ? 13.717 -10.211 2.029 1.00 82.50 182 MET A O 1
ATOM 1402 N N . LEU A 1 183 ? 15.458 -10.204 0.610 1.00 82.81 183 LEU A N 1
ATOM 1403 C CA . LEU A 1 183 ? 16.344 -9.375 1.433 1.00 82.81 183 LEU A CA 1
ATOM 1404 C C . LEU A 1 183 ? 15.754 -7.977 1.635 1.00 82.81 183 LEU A C 1
ATOM 1406 O O . LEU A 1 183 ? 15.618 -7.533 2.775 1.00 82.81 183 LEU A O 1
ATOM 1410 N N . PHE A 1 184 ? 15.325 -7.319 0.555 1.00 86.94 184 PHE A N 1
ATOM 1411 C CA . PHE A 1 184 ? 14.639 -6.028 0.624 1.00 86.94 184 PHE A CA 1
ATOM 1412 C C . PHE A 1 184 ? 13.386 -6.105 1.504 1.00 86.94 184 PHE A C 1
ATOM 1414 O O . PHE A 1 184 ? 13.166 -5.260 2.378 1.00 86.94 184 PHE A O 1
ATOM 1421 N N . SER A 1 185 ? 12.567 -7.137 1.296 1.00 86.31 185 SER A N 1
ATOM 1422 C CA . SER A 1 185 ? 11.358 -7.362 2.079 1.00 86.31 185 SER A CA 1
ATOM 1423 C C . SER A 1 185 ? 11.694 -7.499 3.559 1.00 86.31 185 SER A C 1
ATOM 1425 O O . SER A 1 185 ? 11.174 -6.736 4.364 1.00 86.31 185 SER A O 1
ATOM 1427 N N . LYS A 1 186 ? 12.660 -8.352 3.913 1.00 79.06 186 LYS A N 1
ATOM 1428 C CA . LYS A 1 186 ? 13.138 -8.537 5.290 1.00 79.06 186 LYS A CA 1
ATOM 1429 C C . LYS A 1 186 ? 13.647 -7.236 5.921 1.00 79.06 186 LYS A C 1
ATOM 1431 O O . LYS A 1 186 ? 13.441 -7.008 7.111 1.00 79.06 186 LYS A O 1
ATOM 1436 N N . MET A 1 187 ? 14.323 -6.384 5.150 1.00 80.00 187 MET A N 1
ATOM 1437 C CA . MET A 1 187 ? 14.829 -5.095 5.638 1.00 80.00 187 MET A CA 1
ATOM 1438 C C . MET A 1 187 ? 13.707 -4.086 5.904 1.00 80.00 187 MET A C 1
ATOM 1440 O O . MET A 1 187 ? 13.821 -3.245 6.796 1.00 80.00 187 MET A O 1
ATOM 1444 N N . THR A 1 188 ? 12.628 -4.143 5.127 1.00 85.75 188 THR A N 1
ATOM 1445 C CA . THR A 1 188 ? 11.559 -3.139 5.171 1.00 85.75 188 THR A CA 1
ATOM 1446 C C . THR A 1 188 ? 10.381 -3.562 6.041 1.00 85.75 188 THR A C 1
ATOM 1448 O O . THR A 1 188 ? 9.827 -2.727 6.758 1.00 85.75 188 THR A O 1
ATOM 1451 N N . SER A 1 189 ? 10.021 -4.843 6.038 1.00 79.00 189 SER A N 1
ATOM 1452 C CA . SER A 1 189 ? 8.840 -5.408 6.697 1.00 79.00 189 SER A CA 1
ATOM 1453 C C . SER A 1 189 ? 8.778 -5.081 8.188 1.00 79.00 189 SER A C 1
ATOM 1455 O O . SER A 1 189 ? 7.720 -4.692 8.679 1.00 79.00 189 SER A O 1
ATOM 1457 N N . ALA A 1 190 ? 9.908 -5.132 8.900 1.00 77.00 190 ALA A N 1
ATOM 1458 C CA . ALA A 1 190 ? 9.974 -4.781 10.319 1.00 77.00 190 ALA A CA 1
ATOM 1459 C C . ALA A 1 190 ? 9.555 -3.324 10.594 1.00 77.00 190 ALA A C 1
ATOM 1461 O O . ALA A 1 190 ? 8.867 -3.055 11.580 1.00 77.00 190 ALA A O 1
ATOM 1462 N N . ASN A 1 191 ? 9.921 -2.388 9.711 1.00 83.25 191 ASN A N 1
ATOM 1463 C CA . ASN A 1 191 ? 9.553 -0.977 9.850 1.00 83.25 191 ASN A CA 1
ATOM 1464 C C . ASN A 1 191 ? 8.065 -0.761 9.566 1.00 83.25 191 ASN A C 1
ATOM 1466 O O . ASN A 1 191 ? 7.388 -0.093 10.344 1.00 83.25 191 ASN A O 1
ATOM 1470 N N . PHE A 1 192 ? 7.541 -1.368 8.499 1.00 85.44 192 PHE A N 1
ATOM 1471 C CA . PHE A 1 192 ? 6.112 -1.297 8.178 1.00 85.44 192 PHE A CA 1
ATOM 1472 C C . PHE A 1 192 ? 5.251 -1.925 9.275 1.00 85.44 192 PHE A C 1
ATOM 1474 O O . PHE A 1 192 ? 4.253 -1.340 9.686 1.00 85.44 192 PHE A O 1
ATOM 1481 N N . LEU A 1 193 ? 5.678 -3.064 9.819 1.00 79.50 193 LEU A N 1
ATOM 1482 C CA . LEU A 1 193 ? 5.002 -3.690 10.944 1.00 79.50 193 LEU A CA 1
ATOM 1483 C C . LEU A 1 193 ? 5.031 -2.788 12.183 1.00 79.50 193 LEU A C 1
ATOM 1485 O O . LEU A 1 193 ? 3.992 -2.569 12.803 1.00 79.50 193 LEU A O 1
ATOM 1489 N N . LYS A 1 194 ? 6.186 -2.197 12.513 1.00 80.50 194 LYS A N 1
ATOM 1490 C CA . LYS A 1 194 ? 6.292 -1.236 13.620 1.00 80.50 194 LYS A CA 1
ATOM 1491 C C . LYS A 1 194 ? 5.352 -0.041 13.439 1.00 80.50 194 LYS A C 1
ATOM 1493 O O . LYS A 1 194 ? 4.757 0.413 14.409 1.00 80.50 194 LYS A O 1
ATOM 1498 N N . MET A 1 195 ? 5.158 0.437 12.211 1.00 82.69 195 MET A N 1
ATOM 1499 C CA . MET A 1 195 ? 4.186 1.496 11.927 1.00 82.69 195 MET A CA 1
ATOM 1500 C C . MET A 1 195 ? 2.742 1.061 12.210 1.00 82.69 195 MET A C 1
ATOM 1502 O O . MET A 1 195 ? 2.013 1.805 12.867 1.00 82.69 195 MET A O 1
ATOM 1506 N N . SER A 1 196 ? 2.336 -0.130 11.759 1.00 79.81 196 SER A N 1
ATOM 1507 C CA . SER A 1 196 ? 1.000 -0.679 12.040 1.00 79.81 196 SER A CA 1
ATOM 1508 C C . SER A 1 196 ? 0.766 -0.887 13.538 1.00 79.81 196 SER A C 1
ATOM 1510 O O . SER A 1 196 ? -0.309 -0.573 14.044 1.00 79.81 196 SER A O 1
ATOM 1512 N N . ILE A 1 197 ? 1.786 -1.343 14.268 1.00 75.06 197 ILE A N 1
ATOM 1513 C CA . ILE A 1 197 ? 1.740 -1.495 15.729 1.00 75.06 197 ILE A CA 1
ATOM 1514 C C . ILE A 1 197 ? 1.541 -0.147 16.411 1.00 75.06 197 ILE A C 1
ATOM 1516 O O . ILE A 1 197 ? 0.575 0.029 17.149 1.00 75.06 197 ILE A O 1
ATOM 1520 N N . ASN A 1 198 ? 2.408 0.823 16.116 1.00 80.69 198 ASN A N 1
ATOM 1521 C CA . ASN A 1 198 ? 2.343 2.145 16.733 1.00 80.69 198 ASN A CA 1
ATOM 1522 C C . ASN A 1 198 ? 0.995 2.827 16.458 1.00 80.69 198 ASN A C 1
ATOM 1524 O O . ASN A 1 198 ? 0.472 3.542 17.312 1.00 80.69 198 ASN A O 1
ATOM 1528 N N . ARG A 1 199 ? 0.408 2.595 15.275 1.00 81.00 199 ARG A N 1
ATOM 1529 C CA . ARG A 1 199 ? -0.944 3.058 14.931 1.00 81.00 199 ARG A CA 1
ATOM 1530 C C . ARG A 1 199 ? -1.994 2.461 15.869 1.00 81.00 199 ARG A C 1
ATOM 1532 O O . ARG A 1 199 ? -2.838 3.200 16.368 1.00 81.00 199 ARG A O 1
ATOM 1539 N N . LEU A 1 200 ? -1.967 1.148 16.083 1.00 76.88 200 LEU A N 1
ATOM 1540 C CA . LEU A 1 200 ? -2.941 0.456 16.931 1.00 76.88 200 LEU A CA 1
ATOM 1541 C C . LEU A 1 200 ? -2.799 0.841 18.404 1.00 76.88 200 LEU A C 1
ATOM 1543 O O . LEU A 1 200 ? -3.807 1.096 19.059 1.00 76.88 200 LEU A O 1
ATOM 1547 N N . GLU A 1 201 ? -1.569 0.974 18.894 1.00 77.12 201 GLU A N 1
ATOM 1548 C CA . GLU A 1 201 ? -1.295 1.478 20.241 1.00 77.12 201 GLU A CA 1
ATOM 1549 C C . GLU A 1 201 ? -1.818 2.910 20.410 1.00 77.12 201 GLU A C 1
ATOM 1551 O O . GLU A 1 201 ? -2.577 3.191 21.337 1.00 77.12 201 GLU A O 1
ATOM 1556 N N . SER A 1 202 ? -1.520 3.796 19.453 1.00 80.94 202 SER A N 1
ATOM 1557 C CA . SER A 1 202 ? -2.023 5.178 19.462 1.00 80.94 202 SER A CA 1
ATOM 1558 C C . SER A 1 202 ? -3.553 5.230 19.471 1.00 80.94 202 SER A C 1
ATOM 1560 O O . SER A 1 202 ? -4.146 6.046 20.181 1.00 80.94 202 SER A O 1
ATOM 1562 N N . GLN A 1 203 ? -4.213 4.344 18.718 1.00 76.50 203 GLN A N 1
ATOM 1563 C CA . GLN A 1 203 ? -5.671 4.242 18.711 1.00 76.50 203 GLN A CA 1
ATOM 1564 C C . GLN A 1 203 ? -6.214 3.744 20.056 1.00 76.50 203 GLN A C 1
ATOM 1566 O O . GLN A 1 203 ? -7.192 4.295 20.558 1.00 76.50 203 GLN A O 1
ATOM 1571 N N . SER A 1 204 ? -5.577 2.734 20.652 1.00 74.62 204 SER A N 1
ATOM 1572 C CA . SER A 1 204 ? -5.948 2.196 21.965 1.00 74.62 204 SER A CA 1
ATOM 1573 C C . SER A 1 204 ? -5.841 3.265 23.056 1.00 74.62 204 SER A C 1
ATOM 1575 O O . SER A 1 204 ? -6.800 3.496 23.790 1.00 74.62 204 SER A O 1
ATOM 1577 N N . LEU A 1 205 ? -4.724 4.001 23.095 1.00 78.06 205 LEU A N 1
ATOM 1578 C CA . LEU A 1 205 ? -4.506 5.107 24.031 1.00 78.06 205 LEU A CA 1
ATOM 1579 C C . LEU A 1 205 ? -5.521 6.238 23.836 1.00 78.06 205 LEU A C 1
ATOM 1581 O O . LEU A 1 205 ? -6.026 6.788 24.813 1.00 78.06 205 LEU A O 1
ATOM 1585 N N . THR A 1 206 ? -5.859 6.557 22.585 1.00 76.81 206 THR A N 1
ATOM 1586 C CA . THR A 1 206 ? -6.893 7.551 22.263 1.00 76.81 206 THR A CA 1
ATOM 1587 C C . THR A 1 206 ? -8.254 7.120 22.807 1.00 76.81 206 THR A C 1
ATOM 1589 O O . THR A 1 206 ? -8.908 7.891 23.504 1.00 76.81 206 THR A O 1
ATOM 1592 N N . ASN A 1 207 ? -8.651 5.867 22.569 1.00 74.88 207 ASN A N 1
ATOM 1593 C CA . ASN A 1 207 ? -9.917 5.324 23.064 1.00 74.88 207 ASN A CA 1
ATOM 1594 C C . ASN A 1 207 ? -9.957 5.279 24.598 1.00 74.88 207 ASN A C 1
ATOM 1596 O O . ASN A 1 207 ? -10.979 5.603 25.205 1.00 74.88 207 ASN A O 1
ATOM 1600 N N . LEU A 1 208 ? -8.846 4.890 25.230 1.00 76.06 208 LEU A N 1
ATOM 1601 C CA . LEU A 1 208 ? -8.719 4.865 26.683 1.00 76.06 208 LEU A CA 1
ATOM 1602 C C . LEU A 1 208 ? -8.867 6.274 27.263 1.00 76.06 208 LEU A C 1
ATOM 1604 O O . LEU A 1 208 ? -9.670 6.471 28.172 1.00 76.06 208 LEU A O 1
ATOM 1608 N N . ARG A 1 209 ? -8.160 7.263 26.699 1.00 84.75 209 ARG A N 1
ATOM 1609 C CA . ARG A 1 209 ? -8.297 8.679 27.068 1.00 84.75 209 ARG A CA 1
ATOM 1610 C C . ARG A 1 209 ? -9.751 9.128 26.962 1.00 84.75 209 ARG A C 1
ATOM 1612 O O . ARG A 1 209 ? -10.285 9.657 27.930 1.00 84.75 209 ARG A O 1
ATOM 1619 N N . ASP A 1 210 ? -10.391 8.891 25.821 1.00 84.25 210 ASP A N 1
ATOM 1620 C CA . ASP A 1 210 ? -11.759 9.353 25.555 1.00 84.25 210 ASP A CA 1
ATOM 1621 C C . ASP A 1 210 ? -12.801 8.648 26.435 1.00 84.25 210 ASP A C 1
ATOM 1623 O O . ASP A 1 210 ? -13.857 9.207 26.713 1.00 84.25 210 ASP A O 1
ATOM 1627 N N . THR A 1 211 ? -12.485 7.452 26.937 1.00 81.06 211 THR A N 1
ATOM 1628 C CA . THR A 1 211 ? -13.326 6.721 27.895 1.00 81.06 211 THR A CA 1
ATOM 1629 C C . THR A 1 211 ? -13.125 7.207 29.331 1.00 81.06 211 THR A C 1
ATOM 1631 O O . THR A 1 211 ? -14.091 7.336 30.084 1.00 81.06 211 THR A O 1
ATOM 1634 N N . LEU A 1 212 ? -11.874 7.433 29.743 1.00 84.44 212 LEU A N 1
ATOM 1635 C CA . LEU A 1 212 ? -11.532 7.765 31.127 1.00 84.44 212 LEU A CA 1
ATOM 1636 C C . LEU A 1 212 ? -11.752 9.240 31.445 1.00 84.44 212 LEU A C 1
ATOM 1638 O O . LEU A 1 212 ? -12.251 9.558 32.522 1.00 84.44 212 LEU A O 1
ATOM 1642 N N . LEU A 1 213 ? -11.405 10.139 30.524 1.00 86.06 213 LEU A N 1
ATOM 1643 C CA . LEU A 1 213 ? -11.433 11.577 30.771 1.00 86.06 213 LEU A CA 1
ATOM 1644 C C . LEU A 1 213 ? -12.837 12.078 31.170 1.00 86.06 213 LEU A C 1
ATOM 1646 O O . LEU A 1 213 ? -12.934 12.763 32.189 1.00 86.06 213 LEU A O 1
ATOM 1650 N N . PRO A 1 214 ? -13.939 11.686 30.494 1.00 89.88 214 PRO A N 1
ATOM 1651 C CA . PRO A 1 214 ? -15.281 12.081 30.924 1.00 89.88 214 PRO A CA 1
ATOM 1652 C C . PRO A 1 214 ? -15.650 11.552 32.316 1.00 89.88 214 PRO A C 1
ATOM 1654 O O . PRO A 1 214 ? -16.290 12.260 33.091 1.00 89.88 214 PRO A O 1
ATOM 1657 N N . LYS A 1 215 ? -15.224 10.332 32.670 1.00 88.88 215 LYS A N 1
ATOM 1658 C CA . LYS A 1 215 ? -15.513 9.710 33.976 1.00 88.88 215 LYS A CA 1
ATOM 1659 C C . LYS A 1 215 ? -14.739 10.362 35.121 1.00 88.88 215 LYS A C 1
ATOM 1661 O O . LYS A 1 215 ? -15.271 10.527 36.215 1.00 88.88 215 LYS A O 1
ATOM 1666 N N . LEU A 1 216 ? -13.493 10.757 34.862 1.00 87.69 216 LEU A N 1
ATOM 1667 C CA . LEU A 1 216 ? -12.664 11.486 35.823 1.00 87.69 216 LEU A CA 1
ATOM 1668 C C . LEU A 1 216 ? -13.222 12.893 36.078 1.00 87.69 216 LEU A C 1
ATOM 1670 O O . LEU A 1 216 ? -13.353 13.294 37.234 1.00 87.69 216 LEU A O 1
ATOM 1674 N N . ILE A 1 217 ? -13.603 13.611 35.012 1.00 88.88 217 ILE A N 1
ATOM 1675 C CA . ILE A 1 217 ? -14.164 14.969 35.102 1.00 88.88 217 ILE A CA 1
ATOM 1676 C C . ILE A 1 217 ? -15.542 14.963 35.778 1.00 88.88 217 ILE A C 1
ATOM 1678 O O . ILE A 1 217 ? -15.798 15.790 36.649 1.00 88.88 217 ILE A O 1
ATOM 1682 N N . SER A 1 218 ? -16.429 14.043 35.389 1.00 92.69 218 SER A N 1
ATOM 1683 C CA . SER A 1 218 ? -17.812 13.991 35.897 1.00 92.69 218 SER A CA 1
ATOM 1684 C C . SER A 1 218 ? -17.906 13.629 37.369 1.00 92.69 218 SER A C 1
ATOM 1686 O O . SER A 1 218 ? -18.823 14.065 38.059 1.00 92.69 218 SER A O 1
ATOM 1688 N N . GLY A 1 219 ? -16.970 12.829 37.865 1.00 86.69 219 GLY A N 1
ATOM 1689 C CA . GLY A 1 219 ? -17.024 12.377 39.239 1.00 86.69 219 GLY A CA 1
ATOM 1690 C C . GLY A 1 219 ? -17.048 10.872 39.425 1.00 86.69 219 GLY A C 1
ATOM 1691 O O . GLY A 1 219 ? -16.710 10.378 40.498 1.00 86.69 219 GLY A O 1
ATOM 1692 N N . GLU A 1 220 ? -17.471 10.173 38.377 1.00 87.56 220 GLU A N 1
ATOM 1693 C CA . GLU A 1 220 ? -17.802 8.751 38.381 1.00 87.56 220 GLU A CA 1
ATOM 1694 C C . GLU A 1 220 ? -16.588 7.857 38.635 1.00 87.56 220 GLU A C 1
ATOM 1696 O O . GLU A 1 220 ? -16.721 6.768 39.190 1.00 87.56 220 GLU A O 1
ATOM 1701 N N . LEU A 1 221 ? -15.399 8.323 38.246 1.00 84.38 221 LEU A N 1
ATOM 1702 C CA . LEU A 1 221 ? -14.132 7.674 38.543 1.00 84.38 221 LEU A CA 1
ATOM 1703 C C . LEU A 1 221 ? -13.288 8.579 39.446 1.00 84.38 221 LEU A C 1
ATOM 1705 O O . LEU A 1 221 ? -13.069 9.759 39.164 1.00 84.38 221 LEU A O 1
ATOM 1709 N N . ARG A 1 222 ? -12.799 8.011 40.549 1.00 83.44 222 ARG A N 1
ATOM 1710 C CA . ARG A 1 222 ? -11.905 8.666 41.509 1.00 83.44 222 ARG A CA 1
ATOM 1711 C C . ARG A 1 222 ? -10.603 7.887 41.570 1.00 83.44 222 ARG A C 1
ATOM 1713 O O . ARG A 1 222 ? -10.624 6.661 41.630 1.00 83.44 222 ARG A O 1
ATOM 1720 N N . LEU A 1 223 ? -9.488 8.606 41.553 1.00 80.00 223 LEU A N 1
ATOM 1721 C CA . LEU A 1 223 ? -8.171 8.013 41.732 1.00 80.00 223 LEU A CA 1
ATOM 1722 C C . LEU A 1 223 ? -7.784 8.095 43.216 1.00 80.00 223 LEU A C 1
ATOM 1724 O O . LEU A 1 223 ? -8.006 9.144 43.827 1.00 80.00 223 LEU A O 1
ATOM 1728 N N . PRO A 1 224 ? -7.225 7.025 43.807 1.00 83.38 224 PRO A N 1
ATOM 1729 C CA . PRO A 1 224 ? -6.594 7.104 45.118 1.00 83.38 224 PRO A CA 1
ATOM 1730 C C . PRO A 1 224 ? -5.443 8.113 45.087 1.00 83.38 224 PRO A C 1
ATOM 1732 O O . PRO A 1 224 ? -4.741 8.220 44.081 1.00 83.38 224 PRO A O 1
ATOM 1735 N N . SER A 1 225 ? -5.208 8.809 46.198 1.00 75.69 225 SER A N 1
ATOM 1736 C CA . SER A 1 225 ? -4.126 9.795 46.344 1.00 75.69 225 SER A CA 1
ATOM 1737 C C . SER A 1 225 ? -2.752 9.216 45.979 1.00 75.69 225 SER A C 1
ATOM 1739 O O . SER A 1 225 ? -1.933 9.886 45.361 1.00 75.69 225 SER A O 1
ATOM 1741 N N . GLU A 1 226 ? -2.531 7.947 46.320 1.00 75.94 226 GLU A N 1
ATOM 1742 C CA . GLU A 1 226 ? -1.304 7.190 46.040 1.00 75.94 226 GLU A CA 1
ATOM 1743 C C . GLU A 1 226 ? -1.084 6.985 44.531 1.00 75.94 226 GLU A C 1
ATOM 1745 O O . GLU A 1 226 ? 0.016 7.194 44.029 1.00 75.94 226 GLU A O 1
ATOM 1750 N N . ALA A 1 227 ? -2.149 6.681 43.778 1.00 68.44 227 ALA A N 1
ATOM 1751 C CA . ALA A 1 227 ? -2.073 6.482 42.330 1.00 68.44 227 ALA A CA 1
ATOM 1752 C C . ALA A 1 227 ? -1.777 7.785 41.565 1.00 68.44 227 ALA A C 1
ATOM 1754 O O . ALA A 1 227 ? -1.190 7.748 40.485 1.00 68.44 227 ALA A O 1
ATOM 1755 N N . LEU A 1 228 ? -2.185 8.934 42.114 1.00 67.00 228 LEU A N 1
ATOM 1756 C CA . LEU A 1 228 ? -1.869 10.252 41.558 1.00 67.00 228 LEU A CA 1
ATOM 1757 C C . LEU A 1 228 ? -0.385 10.592 41.748 1.00 67.00 228 LEU A C 1
ATOM 1759 O O . LEU A 1 228 ? 0.258 11.018 40.792 1.00 67.00 228 LEU A O 1
ATOM 1763 N N . ALA A 1 229 ? 0.168 10.328 42.935 1.00 65.94 229 ALA A N 1
ATOM 1764 C CA . ALA A 1 229 ? 1.587 10.537 43.220 1.00 65.94 229 ALA A CA 1
ATOM 1765 C C . ALA A 1 229 ? 2.490 9.645 42.345 1.00 65.94 229 ALA A C 1
ATOM 1767 O O . ALA A 1 229 ? 3.471 10.123 41.772 1.00 65.94 229 ALA A O 1
ATOM 1768 N N . ASP A 1 230 ? 2.122 8.372 42.164 1.00 63.47 230 ASP A N 1
ATOM 1769 C CA . ASP A 1 230 ? 2.844 7.448 41.281 1.00 63.47 230 ASP A CA 1
ATOM 1770 C C . ASP A 1 230 ? 2.790 7.888 39.809 1.00 63.47 230 ASP A C 1
ATOM 1772 O O . ASP A 1 230 ? 3.801 7.828 39.103 1.00 63.47 230 ASP A O 1
ATOM 1776 N N . ALA A 1 231 ? 1.631 8.362 39.334 1.00 60.72 231 ALA A N 1
ATOM 1777 C CA . ALA A 1 231 ? 1.475 8.858 37.968 1.00 60.72 231 ALA A CA 1
ATOM 1778 C C . ALA A 1 231 ? 2.317 10.120 37.713 1.00 60.72 231 ALA A C 1
ATOM 1780 O O . ALA A 1 231 ? 2.965 10.220 36.670 1.00 60.72 231 ALA A O 1
ATOM 1781 N N . GLU A 1 232 ? 2.360 11.058 38.664 1.00 58.16 232 GLU A N 1
ATOM 1782 C CA . GLU A 1 232 ? 3.196 12.265 38.591 1.00 58.16 232 GLU A CA 1
ATOM 1783 C C . GLU A 1 232 ? 4.696 11.921 38.553 1.00 58.16 232 GLU A C 1
ATOM 1785 O O . GLU A 1 232 ? 5.443 12.465 37.734 1.00 58.16 232 GLU A O 1
ATOM 1790 N N . GLN A 1 233 ? 5.129 10.944 39.356 1.00 53.12 233 GLN A N 1
ATOM 1791 C CA . GLN A 1 233 ? 6.504 10.434 39.358 1.00 53.12 233 GLN A CA 1
ATOM 1792 C C . GLN A 1 233 ? 6.869 9.728 38.031 1.00 53.12 233 GLN A C 1
ATOM 1794 O O . GLN A 1 233 ? 7.995 9.846 37.532 1.00 53.12 233 GLN A O 1
ATOM 1799 N N . GLN A 1 234 ? 5.922 8.999 37.429 1.00 48.69 234 GLN A N 1
ATOM 1800 C CA . GLN A 1 234 ? 6.104 8.306 36.146 1.00 48.69 234 GLN A CA 1
ATOM 1801 C C . GLN A 1 234 ? 6.117 9.265 34.946 1.00 48.69 234 GLN A C 1
ATOM 1803 O O . GLN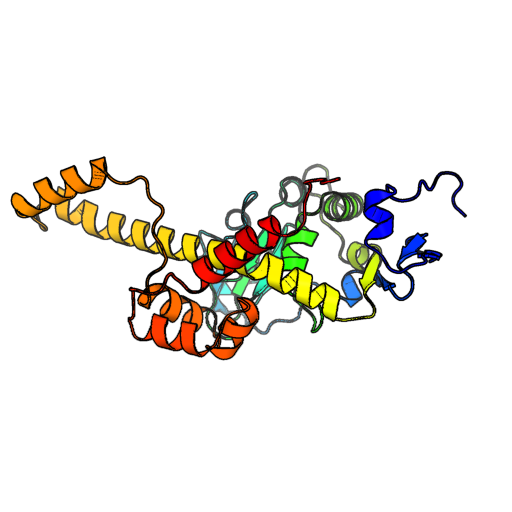 A 1 234 ? 6.929 9.091 34.038 1.00 48.69 234 GLN A O 1
ATOM 1808 N N . LEU A 1 235 ? 5.294 10.319 34.955 1.00 50.31 235 LEU A N 1
ATOM 1809 C CA . LEU A 1 235 ? 5.309 11.383 33.939 1.00 50.31 235 LEU A CA 1
ATOM 1810 C C . LEU A 1 235 ? 6.658 12.117 33.890 1.00 50.31 235 LEU A C 1
ATOM 1812 O O . LEU A 1 235 ? 7.122 12.470 32.808 1.00 50.31 235 LEU A O 1
ATOM 1816 N N . TYR A 1 236 ? 7.328 12.272 35.035 1.00 41.88 236 TYR A N 1
ATOM 1817 C CA . TYR A 1 236 ? 8.668 12.862 35.126 1.00 41.88 236 TYR A CA 1
ATOM 1818 C C . TYR A 1 236 ? 9.784 11.963 34.551 1.00 41.88 236 TYR A C 1
ATOM 1820 O O . TYR A 1 236 ? 10.872 12.440 34.234 1.00 41.88 236 TYR A O 1
ATOM 1828 N N . THR A 1 237 ? 9.534 10.660 34.384 1.00 38.94 237 THR A N 1
ATOM 1829 C CA . THR A 1 237 ? 10.528 9.678 33.905 1.00 38.94 237 THR A CA 1
ATOM 1830 C C . THR A 1 237 ? 10.255 9.156 32.491 1.00 38.94 237 THR A C 1
ATOM 1832 O O . THR A 1 237 ? 11.019 8.328 31.983 1.00 38.94 237 THR A O 1
ATOM 1835 N N . PHE A 1 238 ? 9.209 9.651 31.819 1.00 33.81 238 PHE A N 1
ATOM 1836 C CA . PHE A 1 238 ? 8.768 9.149 30.518 1.00 33.81 238 PHE A CA 1
ATOM 1837 C C . PHE A 1 238 ? 9.591 9.717 29.347 1.00 33.81 238 PHE A C 1
ATOM 1839 O O . PHE A 1 238 ? 9.109 10.494 28.530 1.00 33.81 238 PHE A O 1
ATOM 1846 N N . ASP A 1 239 ? 10.847 9.277 29.250 1.00 35.81 239 ASP A N 1
ATOM 1847 C CA . ASP A 1 239 ? 11.667 9.363 28.033 1.00 35.81 239 ASP A CA 1
ATOM 1848 C C . ASP A 1 239 ? 12.484 8.076 27.828 1.00 35.81 239 ASP A C 1
ATOM 1850 O O . ASP A 1 239 ? 13.714 8.080 27.800 1.00 35.81 239 ASP A O 1
ATOM 1854 N N . LYS A 1 240 ? 11.799 6.926 27.735 1.00 39.44 240 LYS A N 1
ATOM 1855 C CA . LYS A 1 240 ? 12.351 5.690 27.149 1.00 39.44 240 LYS A CA 1
ATOM 1856 C C . LYS A 1 240 ? 11.245 4.922 26.434 1.00 39.44 240 LYS A C 1
ATOM 1858 O O . LYS A 1 240 ? 10.384 4.334 27.075 1.00 39.44 240 LYS A O 1
ATOM 1863 N N . GLY A 1 241 ? 11.296 4.947 25.101 1.00 46.59 241 GLY A N 1
ATOM 1864 C CA . GLY A 1 241 ? 10.297 4.382 24.192 1.00 46.59 241 GLY A CA 1
ATOM 1865 C C . GLY A 1 241 ? 9.703 3.046 24.645 1.00 46.59 241 GLY A C 1
ATOM 1866 O O . GLY A 1 241 ? 10.431 2.071 24.857 1.00 46.59 241 GLY A O 1
ATOM 1867 N N . ALA A 1 242 ? 8.375 3.027 24.764 1.00 51.88 242 ALA A N 1
ATOM 1868 C CA . ALA A 1 242 ? 7.603 1.839 25.082 1.00 51.88 242 ALA A CA 1
ATOM 1869 C C . ALA A 1 242 ? 7.886 0.734 24.049 1.00 51.88 242 ALA A C 1
ATOM 1871 O O . ALA A 1 242 ? 7.882 0.960 22.837 1.00 51.88 242 ALA A O 1
ATOM 1872 N N . SER A 1 243 ? 8.205 -0.460 24.549 1.00 57.34 243 SER A N 1
ATOM 1873 C CA . SER A 1 243 ? 8.263 -1.681 23.746 1.00 57.34 243 SER A CA 1
ATOM 1874 C C . SER A 1 243 ? 6.850 -2.250 23.690 1.00 57.34 243 SER A C 1
ATOM 1876 O O . SER A 1 243 ? 6.135 -2.184 24.689 1.00 57.34 243 SER A O 1
ATOM 1878 N N . MET A 1 244 ? 6.464 -2.820 22.546 1.00 66.44 244 MET A N 1
ATOM 1879 C CA . MET A 1 244 ? 5.182 -3.515 22.375 1.00 66.44 244 MET A CA 1
ATOM 1880 C C . MET A 1 244 ? 4.944 -4.512 23.532 1.00 66.44 244 MET A C 1
ATOM 1882 O O . MET A 1 244 ? 5.913 -4.980 24.143 1.00 66.44 244 MET A O 1
ATOM 1886 N N . THR A 1 245 ? 3.688 -4.853 23.850 1.00 75.38 245 THR A N 1
ATOM 1887 C CA . THR A 1 245 ? 3.373 -5.909 24.832 1.00 75.38 245 THR A CA 1
ATOM 1888 C C . THR A 1 245 ? 3.066 -7.258 24.155 1.00 75.38 245 THR A C 1
ATOM 1890 O O . THR A 1 245 ? 2.692 -7.300 22.977 1.00 75.38 245 THR A O 1
ATOM 1893 N N . PRO A 1 246 ? 3.177 -8.393 24.878 1.00 77.69 246 PRO A N 1
ATOM 1894 C CA . PRO A 1 246 ? 2.703 -9.702 24.416 1.00 77.69 246 PRO A CA 1
ATOM 1895 C C . PRO A 1 246 ? 1.285 -9.698 23.844 1.00 77.69 246 PRO A C 1
ATOM 1897 O O . PRO A 1 246 ? 1.020 -10.332 22.820 1.00 77.69 246 PRO A O 1
ATOM 1900 N N . THR A 1 247 ? 0.381 -8.973 24.505 1.00 71.50 247 THR A N 1
ATOM 1901 C CA . THR A 1 247 ? -1.031 -8.886 24.133 1.00 71.50 247 THR A CA 1
ATOM 1902 C C . THR A 1 247 ? -1.201 -8.127 22.827 1.00 71.50 247 THR A C 1
ATOM 1904 O O . THR A 1 247 ? -1.905 -8.617 21.946 1.00 71.50 247 THR A O 1
ATOM 1907 N N . ASP A 1 248 ? -0.508 -6.997 22.665 1.00 64.44 248 ASP A N 1
ATOM 1908 C CA . ASP A 1 248 ? -0.562 -6.195 21.438 1.00 64.44 248 ASP A CA 1
ATOM 1909 C C . ASP A 1 248 ? -0.068 -7.004 20.241 1.00 64.44 248 ASP A C 1
ATOM 1911 O O . ASP A 1 248 ? -0.749 -7.096 19.223 1.00 64.44 248 ASP A O 1
ATOM 1915 N N . MET A 1 249 ? 1.073 -7.682 20.386 1.00 74.56 249 MET A N 1
ATOM 1916 C CA . MET A 1 249 ? 1.641 -8.503 19.317 1.00 74.56 249 MET A CA 1
ATOM 1917 C C . MET A 1 249 ? 0.696 -9.628 18.893 1.00 74.56 249 MET A C 1
ATOM 1919 O O . MET A 1 249 ? 0.444 -9.827 17.702 1.00 74.56 249 MET A O 1
ATOM 1923 N N . LYS A 1 250 ? 0.129 -10.339 19.873 1.00 78.06 250 LYS A N 1
ATOM 1924 C CA . LYS A 1 250 ? -0.829 -11.414 19.617 1.00 78.06 250 LYS A CA 1
ATOM 1925 C C . LYS A 1 250 ? -2.088 -10.869 18.944 1.00 78.06 250 LYS A C 1
ATOM 1927 O O . LYS A 1 250 ? -2.566 -11.458 17.976 1.00 78.06 250 LYS A O 1
ATOM 1932 N N . HIS A 1 251 ? -2.606 -9.737 19.418 1.00 69.44 251 HIS A N 1
ATOM 1933 C CA . HIS A 1 251 ? -3.787 -9.093 18.854 1.00 69.44 251 HIS A CA 1
ATOM 1934 C C . HIS A 1 251 ? -3.568 -8.685 17.394 1.00 69.44 251 HIS A C 1
ATOM 1936 O O . HIS A 1 251 ? -4.385 -9.014 16.541 1.00 69.44 251 HIS A O 1
ATOM 1942 N N . ILE A 1 252 ? -2.429 -8.064 17.092 1.00 65.25 252 ILE A N 1
ATOM 1943 C CA . ILE A 1 252 ? -2.048 -7.628 15.743 1.00 65.25 252 ILE A CA 1
ATOM 1944 C C . ILE A 1 252 ? -1.918 -8.811 14.803 1.00 65.25 252 ILE A C 1
ATOM 1946 O O . ILE A 1 252 ? -2.477 -8.801 13.706 1.00 65.25 252 ILE A O 1
ATOM 1950 N N . ARG A 1 253 ? -1.231 -9.863 15.251 1.00 84.25 253 ARG A N 1
ATOM 1951 C CA . ARG A 1 253 ? -1.098 -11.093 14.479 1.00 84.25 253 ARG A CA 1
ATOM 1952 C C . ARG A 1 253 ? -2.474 -11.677 14.135 1.00 84.25 253 ARG A C 1
ATOM 1954 O O . ARG A 1 253 ? -2.689 -12.090 12.999 1.00 84.25 253 ARG A O 1
ATOM 1961 N N . HIS A 1 254 ? -3.411 -11.683 15.083 1.00 75.19 254 HIS A N 1
ATOM 1962 C CA . HIS A 1 254 ? -4.776 -12.149 14.836 1.00 75.19 254 HIS A CA 1
ATOM 1963 C C . HIS A 1 254 ? -5.575 -11.215 13.917 1.00 75.19 254 HIS A C 1
ATOM 1965 O O . HIS A 1 254 ? -6.229 -11.711 13.003 1.00 75.19 254 HIS A O 1
ATOM 1971 N N . GLN A 1 255 ? -5.494 -9.893 14.099 1.00 60.47 255 GLN A N 1
ATOM 1972 C CA . GLN A 1 255 ? -6.165 -8.915 13.230 1.00 60.47 255 GLN A CA 1
ATOM 1973 C C . GLN A 1 255 ? -5.712 -9.048 11.773 1.00 60.47 255 GLN A C 1
ATOM 1975 O O . GLN A 1 255 ? -6.535 -9.114 10.862 1.00 60.47 255 GLN A O 1
ATOM 1980 N N . LEU A 1 256 ? -4.400 -9.161 11.556 1.00 62.84 256 LEU A N 1
ATOM 1981 C CA . LEU A 1 256 ? -3.802 -9.279 10.226 1.00 62.84 256 LEU A CA 1
ATOM 1982 C C . LEU A 1 256 ? -3.865 -10.705 9.654 1.00 62.84 256 LEU A C 1
ATOM 1984 O O . LEU A 1 256 ? -3.399 -10.933 8.539 1.00 62.84 256 LEU A O 1
ATOM 1988 N N . ASN A 1 257 ? -4.458 -11.652 10.391 1.00 68.38 257 ASN A N 1
ATOM 1989 C CA . ASN A 1 257 ? -4.572 -13.065 10.030 1.00 68.38 257 ASN A CA 1
ATOM 1990 C C . ASN A 1 257 ? -3.222 -13.724 9.699 1.00 68.38 257 ASN A C 1
ATOM 1992 O O . ASN A 1 257 ? -3.071 -14.474 8.735 1.00 68.38 257 ASN A O 1
ATOM 1996 N N . TRP A 1 258 ? -2.212 -13.414 10.503 1.00 78.94 258 TRP A N 1
ATOM 1997 C CA . TRP A 1 258 ? -0.869 -13.954 10.361 1.00 78.94 258 TRP A CA 1
ATOM 1998 C C . TRP A 1 258 ? -0.673 -15.180 11.256 1.00 78.94 258 TRP A C 1
ATOM 2000 O O . TRP A 1 258 ? -1.106 -15.226 12.412 1.00 78.94 258 TRP A O 1
ATOM 2010 N N . SER A 1 259 ? 0.024 -16.194 10.747 1.00 83.75 259 SER A N 1
ATOM 2011 C CA . SER A 1 259 ? 0.513 -17.278 11.601 1.00 83.75 259 SER A CA 1
ATOM 2012 C C . SER A 1 259 ? 1.753 -16.817 12.379 1.00 83.75 259 SER A C 1
ATOM 2014 O O . SER A 1 259 ? 2.403 -15.830 12.010 1.00 83.75 259 SER A O 1
ATOM 2016 N N . GLN A 1 260 ? 2.094 -17.501 13.476 1.00 88.44 260 GLN A N 1
ATOM 2017 C CA . GLN A 1 260 ? 3.332 -17.187 14.200 1.00 88.44 260 GLN A CA 1
ATOM 2018 C C . GLN A 1 260 ? 4.558 -17.454 13.312 1.00 88.44 260 GLN A C 1
ATOM 2020 O O . GLN A 1 260 ? 5.536 -16.715 13.374 1.00 88.44 260 GLN A O 1
ATOM 2025 N N . GLU A 1 261 ? 4.485 -18.454 12.433 1.00 85.94 261 GLU A N 1
ATOM 2026 C CA . GLU A 1 261 ? 5.516 -18.799 11.450 1.00 85.94 261 GLU A CA 1
ATOM 2027 C C . GLU A 1 261 ? 5.680 -17.702 10.398 1.00 85.94 261 GLU A C 1
ATOM 2029 O O . GLU A 1 261 ? 6.807 -17.314 10.085 1.00 85.94 261 GLU A O 1
ATOM 2034 N N . PHE A 1 262 ? 4.570 -17.164 9.883 1.00 79.06 262 PHE A N 1
ATOM 2035 C CA . PHE A 1 262 ? 4.600 -16.043 8.948 1.00 79.06 262 PHE A CA 1
ATOM 2036 C C . PHE A 1 262 ? 5.284 -14.830 9.582 1.00 79.06 262 PHE A C 1
ATOM 2038 O O . PHE A 1 262 ? 6.196 -14.249 8.996 1.00 79.06 262 PHE A O 1
ATOM 2045 N N . LEU A 1 263 ? 4.892 -14.490 10.812 1.00 79.31 263 LEU A N 1
ATOM 2046 C CA . LEU A 1 263 ? 5.466 -13.372 11.551 1.00 79.31 263 LEU A CA 1
ATOM 2047 C C . LEU A 1 263 ? 6.956 -13.595 11.870 1.00 79.31 263 LEU A C 1
ATOM 2049 O O . LEU A 1 263 ? 7.754 -12.667 11.744 1.00 79.31 263 LEU A O 1
ATOM 2053 N N . ALA A 1 264 ? 7.347 -14.825 12.221 1.00 83.38 264 ALA A N 1
ATOM 2054 C CA . ALA A 1 264 ? 8.739 -15.211 12.472 1.00 83.38 264 ALA A CA 1
ATOM 2055 C C . ALA A 1 264 ? 9.598 -15.001 11.227 1.00 83.38 264 ALA A C 1
ATOM 2057 O O . ALA A 1 264 ? 10.655 -14.368 11.291 1.00 83.38 264 ALA A O 1
ATOM 2058 N N . ARG A 1 265 ? 9.101 -15.478 10.081 1.00 79.00 265 ARG A N 1
ATOM 2059 C CA . ARG A 1 265 ? 9.754 -15.320 8.782 1.00 79.00 265 ARG A CA 1
ATOM 2060 C C . ARG A 1 265 ? 9.879 -13.848 8.400 1.00 79.00 265 ARG A C 1
ATOM 2062 O O . ARG A 1 265 ? 10.967 -13.428 8.019 1.00 79.00 265 ARG A O 1
ATOM 2069 N N . GLN A 1 266 ? 8.805 -13.071 8.548 1.00 72.62 266 GLN A N 1
ATOM 2070 C CA . GLN A 1 266 ? 8.793 -11.646 8.206 1.00 72.62 266 GLN A CA 1
ATOM 2071 C C . GLN A 1 266 ? 9.781 -10.827 9.031 1.00 72.62 266 GLN A C 1
ATOM 2073 O O . GLN A 1 266 ? 10.480 -9.974 8.493 1.00 72.62 266 GLN A O 1
ATOM 2078 N N . LEU A 1 267 ? 9.868 -11.108 10.329 1.00 77.31 267 LEU A N 1
ATOM 2079 C CA . LEU A 1 267 ? 10.764 -10.406 11.244 1.00 77.31 267 LEU A CA 1
ATOM 2080 C C . LEU A 1 267 ? 12.197 -10.955 11.239 1.00 77.31 267 LEU A C 1
ATOM 2082 O O . LEU A 1 267 ? 13.082 -10.357 11.849 1.00 77.31 267 LEU A O 1
ATOM 2086 N N . GLY A 1 268 ? 12.446 -12.087 10.574 1.00 77.38 268 GLY A N 1
ATOM 2087 C CA . GLY A 1 268 ? 13.757 -12.731 10.555 1.00 77.38 268 GLY A CA 1
ATOM 2088 C C . GLY A 1 268 ? 14.206 -13.247 11.925 1.00 77.38 268 GLY A C 1
ATOM 2089 O O . GLY A 1 268 ? 15.396 -13.201 12.233 1.00 77.38 268 GLY A O 1
ATOM 2090 N N . ILE A 1 269 ? 13.269 -13.715 12.750 1.00 83.25 269 ILE A N 1
ATOM 2091 C CA . ILE A 1 269 ? 13.503 -14.192 14.122 1.00 83.25 269 ILE A CA 1
ATOM 2092 C C . ILE A 1 269 ? 12.920 -15.595 14.320 1.00 83.25 269 ILE A C 1
ATOM 2094 O O . ILE A 1 269 ? 12.106 -16.062 13.530 1.00 83.25 269 ILE A O 1
ATOM 2098 N N . SER A 1 270 ? 13.310 -16.283 15.396 1.00 88.06 270 SER A N 1
ATOM 2099 C CA . SER A 1 270 ? 12.827 -17.646 15.643 1.00 88.06 270 SER A CA 1
ATOM 2100 C C . SER A 1 270 ? 11.343 -17.686 16.028 1.00 88.06 270 SER A C 1
ATOM 2102 O O . SER A 1 270 ? 10.880 -16.862 16.822 1.00 88.06 270 SER A O 1
ATOM 2104 N N . LEU A 1 271 ? 10.626 -18.712 15.553 1.00 89.56 271 LEU A N 1
ATOM 2105 C CA . LEU A 1 271 ? 9.254 -19.013 15.981 1.00 89.56 271 LEU A CA 1
ATOM 2106 C C . LEU A 1 271 ? 9.157 -19.106 17.510 1.00 89.56 271 LEU A C 1
ATOM 2108 O O . LEU A 1 271 ? 8.273 -18.514 18.117 1.00 89.56 271 LEU A O 1
ATOM 2112 N N . ARG A 1 272 ? 10.141 -19.755 18.147 1.00 89.19 272 ARG A N 1
ATOM 2113 C CA . ARG A 1 272 ? 10.225 -19.889 19.608 1.00 89.19 272 ARG A CA 1
ATOM 2114 C C . ARG A 1 272 ? 10.235 -18.535 20.322 1.00 89.19 272 ARG A C 1
ATOM 2116 O O . ARG A 1 272 ? 9.645 -18.419 21.393 1.00 89.19 272 ARG A O 1
ATOM 2123 N N . SER A 1 273 ? 10.892 -17.523 19.753 1.00 85.94 273 SER A N 1
ATOM 2124 C CA . SER A 1 273 ? 10.901 -16.165 20.309 1.00 85.94 273 SER A CA 1
ATOM 2125 C C . SER A 1 273 ? 9.505 -15.548 20.279 1.00 85.94 273 SER A C 1
ATOM 2127 O O . SER A 1 273 ? 9.081 -14.977 21.279 1.00 85.94 273 SER A O 1
ATOM 2129 N N . ILE A 1 274 ? 8.776 -15.714 19.170 1.00 87.19 274 ILE A N 1
ATOM 2130 C CA . ILE A 1 274 ? 7.394 -15.234 19.035 1.00 87.19 274 ILE A CA 1
ATOM 2131 C C . ILE A 1 274 ? 6.473 -15.964 20.005 1.00 87.19 274 ILE A C 1
ATOM 2133 O O . ILE A 1 274 ? 5.779 -15.309 20.778 1.00 87.19 274 ILE A O 1
ATOM 2137 N N . SER A 1 275 ? 6.504 -17.298 20.029 1.00 90.00 275 SER A N 1
ATOM 2138 C CA . SER A 1 275 ? 5.618 -18.086 20.889 1.00 90.00 275 SER A CA 1
ATOM 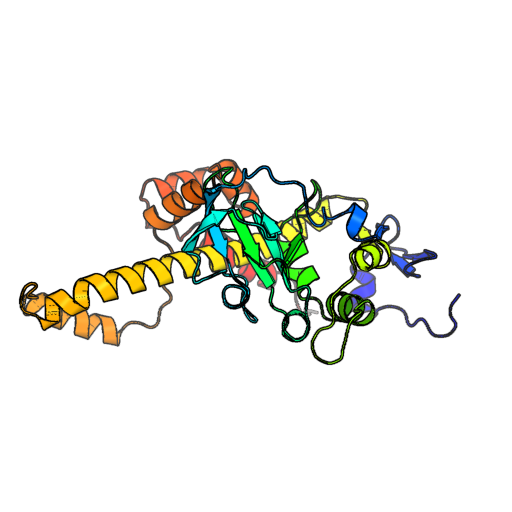2139 C C . SER A 1 275 ? 5.845 -17.786 22.371 1.00 90.00 275 SER A C 1
ATOM 2141 O O . SER A 1 275 ? 4.883 -17.636 23.116 1.00 90.00 275 SER A O 1
ATOM 2143 N N . ARG A 1 276 ? 7.106 -17.643 22.812 1.00 88.56 276 ARG A N 1
ATOM 2144 C CA . ARG A 1 276 ? 7.408 -17.263 24.202 1.00 88.56 276 ARG A CA 1
ATOM 2145 C C . ARG A 1 276 ? 6.922 -15.856 24.520 1.00 88.56 276 ARG A C 1
ATOM 2147 O O . ARG A 1 276 ? 6.367 -15.630 25.590 1.00 88.56 276 ARG A O 1
ATOM 2154 N N . TYR A 1 277 ? 7.133 -14.918 23.609 1.00 86.56 277 TYR A N 1
ATOM 2155 C CA . TYR A 1 277 ? 6.710 -13.550 23.839 1.00 86.56 277 TYR A CA 1
ATOM 2156 C C . TYR A 1 277 ? 5.183 -13.457 23.932 1.00 86.56 277 TYR A C 1
ATOM 2158 O O . TYR A 1 277 ? 4.683 -12.940 24.922 1.00 86.56 277 TYR A O 1
ATOM 2166 N N . GLU A 1 278 ? 4.439 -14.061 22.997 1.00 87.19 278 GLU A N 1
ATOM 2167 C CA . GLU A 1 278 ? 2.966 -14.129 23.039 1.00 87.19 278 GLU A CA 1
ATOM 2168 C C . GLU A 1 278 ? 2.414 -14.922 24.238 1.00 87.19 278 GLU A C 1
ATOM 2170 O O . GLU A 1 278 ? 1.263 -14.720 24.623 1.00 87.19 278 GLU A O 1
ATOM 2175 N N . ALA A 1 279 ? 3.213 -15.808 24.843 1.00 88.31 279 ALA A N 1
ATOM 2176 C CA . ALA A 1 279 ? 2.881 -16.504 26.089 1.00 88.31 279 ALA A CA 1
ATOM 2177 C C . ALA A 1 279 ? 3.088 -15.640 27.352 1.00 88.31 279 ALA A C 1
ATOM 2179 O O . ALA A 1 279 ? 2.923 -16.135 28.464 1.00 88.31 279 ALA A O 1
ATOM 2180 N N . GLY A 1 280 ? 3.447 -14.360 27.203 1.00 83.06 280 GLY A N 1
ATOM 2181 C CA . GLY A 1 280 ? 3.563 -13.412 28.314 1.00 83.06 280 GLY A CA 1
ATOM 2182 C C . GLY A 1 280 ? 4.971 -13.274 28.893 1.00 83.06 280 GLY A C 1
ATOM 2183 O O . GLY A 1 280 ? 5.150 -12.604 29.908 1.00 83.06 280 GLY A O 1
ATOM 2184 N N . HIS A 1 281 ? 5.996 -13.864 28.272 1.00 82.25 281 HIS A N 1
ATOM 2185 C CA . HIS A 1 281 ? 7.375 -13.686 28.728 1.00 82.25 281 HIS A CA 1
ATOM 2186 C C . HIS A 1 281 ? 7.906 -12.292 28.338 1.00 82.25 281 HIS A C 1
ATOM 2188 O O . HIS A 1 281 ? 8.537 -12.132 27.300 1.00 82.25 281 HIS A O 1
ATOM 2194 N N . THR A 1 282 ? 7.690 -11.281 29.182 1.00 68.62 282 THR A N 1
ATOM 2195 C CA . THR A 1 282 ? 8.070 -9.870 28.934 1.00 68.62 282 THR A CA 1
ATOM 2196 C C . THR A 1 282 ? 9.552 -9.551 29.155 1.00 68.62 282 THR A C 1
ATOM 2198 O O . THR A 1 282 ? 10.016 -8.480 28.774 1.00 68.62 282 THR A O 1
ATOM 2201 N N . GLN A 1 283 ? 10.326 -10.476 29.735 1.00 73.12 283 GLN A N 1
ATOM 2202 C CA . GLN A 1 283 ? 11.781 -10.323 29.904 1.00 73.12 283 GLN A CA 1
ATOM 2203 C C . GLN A 1 283 ? 12.551 -10.375 28.574 1.00 73.12 283 GLN A C 1
ATOM 2205 O O . GLN A 1 283 ? 13.714 -9.975 28.515 1.00 73.12 283 GLN A O 1
ATOM 2210 N N . ILE A 1 284 ? 11.926 -10.876 27.505 1.00 71.44 284 ILE A N 1
ATOM 2211 C CA . ILE A 1 284 ? 12.476 -10.787 26.153 1.00 71.44 284 ILE A CA 1
ATOM 2212 C C . ILE A 1 284 ? 11.917 -9.530 25.466 1.00 71.44 284 ILE A C 1
ATOM 2214 O O . ILE A 1 284 ? 10.713 -9.285 25.556 1.00 71.44 284 ILE A O 1
ATOM 2218 N N . PRO A 1 285 ? 12.757 -8.722 24.783 1.00 73.19 285 PRO A N 1
ATOM 2219 C CA . PRO A 1 285 ? 12.276 -7.561 24.038 1.00 73.19 285 PRO A CA 1
ATOM 2220 C C . PRO A 1 285 ? 11.222 -7.966 23.007 1.00 73.19 285 PRO A C 1
ATOM 2222 O O . PRO A 1 285 ? 11.232 -9.113 22.545 1.00 73.19 285 PRO A O 1
ATOM 2225 N N . SER A 1 286 ? 10.358 -7.026 22.605 1.00 78.12 286 SER A N 1
ATOM 2226 C CA . SER A 1 286 ? 9.344 -7.345 21.602 1.00 78.12 286 SER A CA 1
ATOM 2227 C C . SER A 1 286 ? 9.988 -7.933 20.338 1.00 78.12 286 SER A C 1
ATOM 2229 O O . SER A 1 286 ? 11.065 -7.484 19.934 1.00 78.12 286 SER A O 1
ATOM 2231 N N . PRO A 1 287 ? 9.364 -8.924 19.682 1.00 79.25 287 PRO A N 1
ATOM 2232 C CA . PRO A 1 287 ? 9.936 -9.545 18.493 1.00 79.25 287 PRO A CA 1
ATOM 2233 C C . PRO A 1 287 ? 10.241 -8.525 17.374 1.00 79.25 287 PRO A C 1
ATOM 2235 O O . PRO A 1 287 ? 11.226 -8.666 16.652 1.00 79.25 287 PRO A O 1
ATOM 2238 N N . VAL A 1 288 ? 9.461 -7.442 17.295 1.00 73.00 288 VAL A N 1
ATOM 2239 C CA . VAL A 1 288 ? 9.700 -6.307 16.388 1.00 73.00 288 VAL A CA 1
ATOM 2240 C C . VAL A 1 288 ? 10.908 -5.486 16.816 1.00 73.00 288 VAL A C 1
ATOM 2242 O O . VAL A 1 288 ? 11.738 -5.152 15.977 1.00 73.00 288 VAL A O 1
ATOM 2245 N N . ASP A 1 289 ? 11.076 -5.199 18.107 1.00 73.31 289 ASP A N 1
ATOM 2246 C CA . ASP A 1 289 ? 12.273 -4.507 18.587 1.00 73.31 289 ASP A CA 1
ATOM 2247 C C . ASP A 1 289 ? 13.527 -5.373 18.455 1.00 73.31 289 ASP A C 1
ATOM 2249 O O . ASP A 1 289 ? 14.600 -4.838 18.181 1.00 73.31 289 ASP A O 1
ATOM 2253 N N . ILE A 1 290 ? 13.418 -6.699 18.595 1.00 74.75 290 ILE A N 1
ATOM 2254 C CA . ILE A 1 290 ? 14.506 -7.632 18.275 1.00 74.75 290 ILE A CA 1
ATOM 2255 C C . ILE A 1 290 ? 14.876 -7.497 16.798 1.00 74.75 290 ILE A C 1
ATOM 2257 O O . ILE A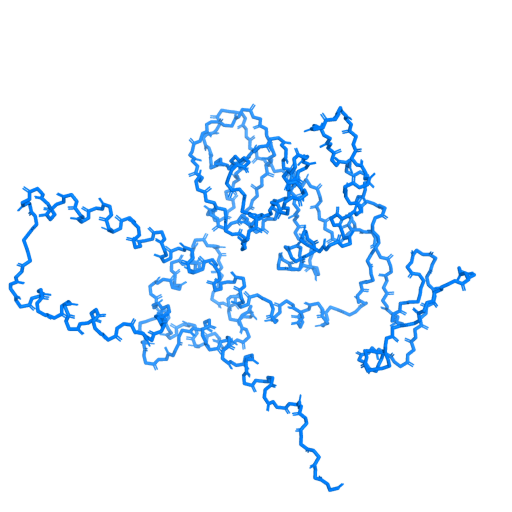 1 290 ? 16.056 -7.318 16.502 1.00 74.75 290 ILE A O 1
ATOM 2261 N N . ALA A 1 291 ? 13.898 -7.524 15.889 1.00 71.75 291 ALA A N 1
ATOM 2262 C CA . ALA A 1 291 ? 14.137 -7.390 14.453 1.00 71.75 291 ALA A CA 1
ATOM 2263 C C . ALA A 1 291 ? 14.772 -6.035 14.096 1.00 71.75 291 ALA A C 1
ATOM 2265 O O . ALA A 1 291 ? 15.816 -5.989 13.446 1.00 71.75 291 ALA A O 1
ATOM 2266 N N . VAL A 1 292 ? 14.219 -4.930 14.608 1.00 65.56 292 VAL A N 1
ATOM 2267 C CA . VAL A 1 292 ? 14.745 -3.574 14.381 1.00 65.56 292 VAL A CA 1
ATOM 2268 C C . VAL A 1 292 ? 16.149 -3.414 14.976 1.00 65.56 292 VAL A C 1
ATOM 2270 O O . VAL A 1 292 ? 17.046 -2.892 14.317 1.00 65.56 292 VAL A O 1
ATOM 2273 N N . ARG A 1 293 ? 16.398 -3.887 16.206 1.00 69.62 293 ARG A N 1
ATOM 2274 C CA . ARG A 1 293 ? 17.738 -3.828 16.825 1.00 69.62 293 ARG A CA 1
ATOM 2275 C C . ARG A 1 293 ? 18.736 -4.729 16.110 1.00 69.62 293 ARG A C 1
ATOM 2277 O O . ARG A 1 293 ? 19.895 -4.345 15.993 1.00 69.62 293 ARG A O 1
ATOM 2284 N N . SER A 1 294 ? 18.319 -5.913 15.666 1.00 68.50 294 SER A N 1
ATOM 2285 C CA . SER A 1 294 ? 19.155 -6.826 14.884 1.00 68.50 294 SER A CA 1
ATOM 2286 C C . SER A 1 294 ? 19.571 -6.175 13.567 1.00 68.50 294 SER A C 1
ATOM 2288 O O . SER A 1 294 ? 20.756 -6.189 13.250 1.00 68.50 294 SER A O 1
ATOM 2290 N N . PHE A 1 295 ? 18.647 -5.494 12.884 1.00 61.22 295 PHE A N 1
ATOM 2291 C CA . PHE A 1 295 ? 18.940 -4.690 11.698 1.00 61.22 295 PHE A CA 1
ATOM 2292 C C . PHE A 1 295 ? 19.946 -3.563 11.987 1.00 61.22 295 PHE A C 1
ATOM 2294 O O . PHE A 1 295 ? 20.997 -3.481 11.352 1.00 61.22 295 PHE A O 1
ATOM 2301 N N . LEU A 1 296 ? 19.687 -2.736 13.007 1.00 55.75 296 LEU A N 1
ATOM 2302 C CA . LEU A 1 296 ? 20.575 -1.624 13.372 1.00 55.75 296 LEU A CA 1
ATOM 2303 C C . LEU A 1 296 ? 21.971 -2.089 13.819 1.00 55.75 296 LEU A C 1
ATOM 2305 O O . LEU A 1 296 ? 22.955 -1.391 13.584 1.00 55.75 296 LEU A O 1
ATOM 2309 N N . LYS A 1 297 ? 22.076 -3.256 14.469 1.00 61.78 297 LYS A N 1
ATOM 2310 C CA . LYS A 1 297 ? 23.359 -3.859 14.863 1.00 61.78 297 LYS A CA 1
ATOM 2311 C C . LYS A 1 297 ? 24.072 -4.531 13.689 1.00 61.78 297 LYS A C 1
ATOM 2313 O O . LYS A 1 297 ? 25.292 -4.433 13.623 1.00 61.78 297 LYS A O 1
ATOM 2318 N N . GLY A 1 298 ? 23.341 -5.148 12.759 1.00 49.56 298 GLY A N 1
ATOM 2319 C CA . GLY A 1 298 ? 23.888 -5.701 11.516 1.00 49.56 298 GLY A CA 1
ATOM 2320 C C . GLY A 1 298 ? 24.552 -4.632 10.643 1.00 49.56 298 GLY A C 1
ATOM 2321 O O . GLY A 1 298 ? 25.620 -4.871 10.091 1.00 49.56 298 GLY A O 1
ATOM 2322 N N . ASN A 1 299 ? 24.010 -3.409 10.643 1.00 42.88 299 ASN A N 1
ATOM 2323 C CA . ASN A 1 299 ? 24.612 -2.251 9.970 1.00 42.88 299 ASN A CA 1
ATOM 2324 C C . ASN A 1 299 ? 25.801 -1.616 10.715 1.00 42.88 299 ASN A C 1
ATOM 2326 O O . ASN A 1 299 ? 26.476 -0.759 10.154 1.00 42.88 299 ASN A O 1
ATOM 2330 N N . ARG A 1 300 ? 26.112 -2.031 11.953 1.00 41.03 300 ARG A N 1
ATOM 2331 C CA . ARG A 1 300 ? 27.370 -1.648 12.630 1.00 41.03 300 ARG A CA 1
ATOM 2332 C C . ARG A 1 300 ? 28.533 -2.598 12.307 1.00 41.03 300 ARG A C 1
ATOM 2334 O O . ARG A 1 300 ? 29.597 -2.464 12.901 1.00 41.03 300 ARG A O 1
ATOM 2341 N N . GLY A 1 301 ? 28.329 -3.557 11.399 1.00 39.16 301 GLY A N 1
ATOM 2342 C CA . GLY A 1 301 ? 29.285 -4.620 11.083 1.00 39.16 301 GLY A CA 1
ATOM 2343 C C . GLY A 1 301 ? 30.024 -4.506 9.749 1.00 39.16 301 GLY A C 1
ATOM 2344 O O . GLY A 1 301 ? 30.909 -5.322 9.526 1.00 39.16 301 GLY A O 1
ATOM 2345 N N . GLN A 1 302 ? 29.714 -3.541 8.876 1.00 35.19 302 GLN A N 1
ATOM 2346 C CA . GLN A 1 302 ? 30.477 -3.295 7.643 1.00 35.19 302 GLN A CA 1
ATOM 2347 C C . GLN A 1 302 ? 30.420 -1.810 7.271 1.00 35.19 302 GLN A C 1
ATOM 2349 O O . GLN A 1 302 ? 29.471 -1.336 6.657 1.00 35.19 302 GLN A O 1
ATOM 2354 N N . GLY A 1 303 ? 31.437 -1.066 7.698 1.00 29.12 303 GLY A N 1
ATOM 2355 C CA . GLY A 1 303 ? 31.589 0.348 7.383 1.00 29.12 303 GLY A CA 1
ATOM 2356 C C . GLY A 1 303 ? 32.728 0.985 8.171 1.00 29.12 303 GLY A C 1
ATOM 2357 O O . GLY A 1 303 ? 32.532 1.434 9.293 1.00 29.1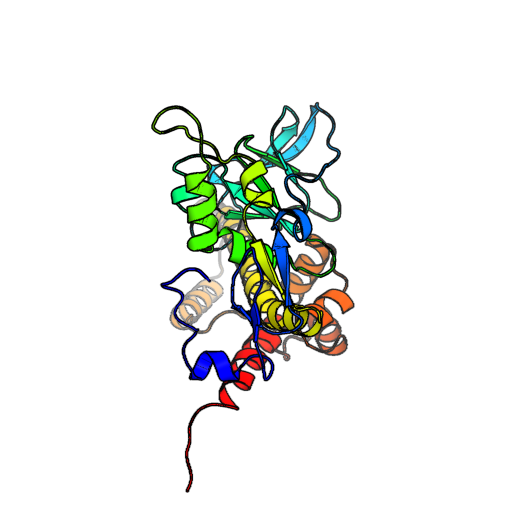2 303 GLY A O 1
ATOM 2358 N N . TYR A 1 304 ? 33.898 1.042 7.533 1.00 33.59 304 TYR A N 1
ATOM 2359 C CA . TYR A 1 304 ? 34.940 2.048 7.755 1.00 33.59 304 TYR A CA 1
ATOM 2360 C C . TYR A 1 304 ? 35.635 2.088 9.126 1.00 33.59 304 TYR A C 1
ATOM 2362 O O . TYR A 1 304 ? 35.525 3.053 9.872 1.00 33.59 304 TYR A O 1
ATOM 2370 N N . PHE A 1 305 ? 36.508 1.114 9.382 1.00 27.41 305 PHE A N 1
ATOM 2371 C CA . PHE A 1 305 ? 37.805 1.430 9.987 1.00 27.41 305 PHE A CA 1
ATOM 2372 C C . PHE A 1 305 ? 38.899 0.704 9.213 1.00 27.41 305 PHE A C 1
ATOM 2374 O O . PHE A 1 305 ? 39.094 -0.501 9.356 1.00 27.41 305 PHE A O 1
ATOM 2381 N N . GLY A 1 306 ? 39.614 1.468 8.389 1.00 29.58 306 GLY A N 1
ATOM 2382 C CA . GLY A 1 306 ? 40.931 1.070 7.928 1.00 29.58 306 GLY A CA 1
ATOM 2383 C C . GLY A 1 306 ? 41.857 0.870 9.130 1.00 29.58 306 GLY A C 1
ATOM 2384 O O . GLY A 1 306 ? 42.023 1.758 9.965 1.00 29.58 306 GLY A O 1
ATOM 2385 N N . ARG A 1 307 ? 42.437 -0.323 9.206 1.00 29.22 307 ARG A N 1
ATOM 2386 C CA . ARG A 1 307 ? 43.748 -0.637 9.788 1.00 29.22 307 ARG A CA 1
ATOM 2387 C C . ARG A 1 307 ? 44.286 -1.746 8.876 1.00 29.22 307 ARG A C 1
ATOM 2389 O O . ARG A 1 307 ? 43.628 -2.773 8.773 1.00 29.22 307 ARG A O 1
ATOM 2396 N N . LYS A 1 308 ? 45.389 -1.621 8.149 1.00 32.00 308 LYS A N 1
ATOM 2397 C CA . LYS A 1 308 ? 46.568 -0.753 8.233 1.00 32.00 308 LYS A CA 1
ATOM 2398 C C . LYS A 1 308 ? 46.841 -0.083 6.892 1.00 32.00 308 LYS A C 1
ATOM 2400 O O . LYS A 1 308 ? 46.420 -0.669 5.874 1.00 32.00 308 LYS A O 1
#

Foldseek 3Di:
DPPDDDDDDPVVVVVAPPAWDQDPQPGTDGPQWDWAFQVVFKPKLDDDDDDAQDWAWEAELVQFDLPAAGGDPIDIDGDDDARKDFALKKKAFFWPPSLVSLRIHGRLQAFDGGMYGYHNRIIIIHGDDLAGSQNVRVLSRDPVNSVLQVVQWDDDPRTTGGDPCSSRSDIDGGHSDSVVNLVVQLLRLLVSVVSVLVVVVVVVVVVVCVVVVCCPVVVVDDDDPVVVVVVVVVVVVPDDDDFDALVSLVVSCRRSVHDLVRVCSSLVHDSVLNVCRVVGPVVDTDSSVVSVVVSVVVVVVDDDDDDD

pLDDT: mean 82.91, std 16.5, range [27.41, 98.75]

Radius of gyration: 23.18 Å; chains: 1; bounding box: 72×42×74 Å

Sequence (308 aa):
AKPDHKPLPDDIRQLFPSEFELTEELGWVPKGWEAMPVSKIIDINPKVSLPKGVVAKFADMKALPTTGYSVTGVIEKAYSGGAKFQNGDVLLARITPCLENGKTGIVDFLNGNEAGFGSTEFITMRKKESIETSFIACLARDANFRKHCMQSMVGSSGRQRVQNACFDAYYMPIPGSEEILMLFSKMTSANFLKMSINRLESQSLTNLRDTL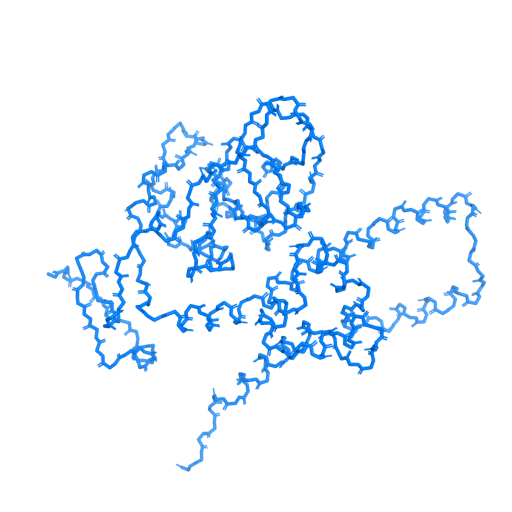LPKLISGELRLPSEALADAEQQLYTFDKGASMTPTDMKHIRHQLNWSQEFLARQLGISLRSISRYEAGHTQIPSPVDIAVRSFLKGNRGQGYFGRK

Secondary structure (DSSP, 8-state):
--TT-PPPPHHHHTTS-S-EEEETTTEEEETTEEEEEHHHHEEES------TT-EEEEE-TTTS-SSSSB----EEEE--SS-EEETTPEEEE-BTTTTTTT-EEE--SS-TT-EEEE-TTEEEEEE-TTS-HHHHHHHHH-HHHHHHHHHT-BSSTT--B--GGGGTS-EEEEESSHHHHHHHHHHHHHHHHHHHHHHHHHHHHHHHHHHHHHHHHHSS----HHHHHHHHHHHTT--S-PPPPHHHHHHHHHHTT--HHHHHHHHTS-HHHHHHHHTT-TTSPPHHHHHHHHHHHHTTSSS-----